Protein 1OOH (pdb70)

InterPro domains:
  IPR006170 Pheromone/general odorant binding protein [PF01395] (29-145)
  IPR006170 Pheromone/general odorant binding protein [SM00708] (42-146)
  IPR036728 Pheromone/general odorant binding protein superfamily [G3DSA:1.10.238.20] (28-153)
  IPR036728 Pheromone/general odorant binding protein superfamily [SSF47565] (29-152)

Sequence (252 aa):
SHMTMEQFLTSLDMIRSGCAPKFKLKTEDLDRLRVGDFNFPPSQDLMCYTKCVSLMAGTVNKKGEFNAPKALAQLPHLVPPEMMEMSRKSVEACRDTHKQFKESCERVYQTAKCFSENADGQFMWPSHMTMEQFLTSLDMIRSGCAPKFKLKTEDLDRLRVGDFNFPPSQDLMCYTKCVSLMAGTVNKKGEFNAPKALAQLPHLVPPEMMEMSRKSVEACRDTHKQFKESCERVYQTAKCFSENADGQFMWP

Solvent-accessible surface area: 12587 Å² total; per-residue (Å²): 120,122,30,75,19,98,103,9,13,72,20,5,61,126,36,47,75,35,0,25,107,145,52,182,40,106,83,52,4,14,7,31,0,24,42,15,17,2,116,23,123,43,48,124,49,1,28,26,0,0,36,13,7,7,57,100,23,18,16,14,68,156,139,0,74,15,71,5,90,97,2,65,65,50,10,28,106,42,17,0,75,88,17,30,79,21,16,100,104,5,6,80,62,0,83,74,20,21,145,135,55,191,82,18,8,43,46,2,2,40,3,2,51,27,32,17,116,56,20,109,42,56,30,22,18,12,116,130,31,75,23,92,102,9,7,71,14,3,61,127,36,48,76,36,0,24,107,143,50,186,44,129,88,46,7,14,7,32,0,16,39,15,18,3,116,22,124,42,57,128,47,1,28,24,0,0,36,18,6,7,58,100,23,15,15,14,67,160,145,1,66,15,67,5,91,94,3,70,67,52,10,39,119,42,18,0,73,87,21,25,111,22,17,109,96,6,6,100,60,0,76,74,23,22,146,143,52,191,84,20,7,42,42,2,2,41,4,2,49,19,31,17,110,60,20,93,42,62,31,31,17,12

CATH classification: 1.10.238.20

Secondary structure (DSSP, 8-state):
----HHHHHHHHHHHHHTTGGGS---HHHHHHHHTT---SPPPHHHHHHHHHHHHHHTSB-TT--B-HHHHHHHGGGTS-HHHHHHHHHHHHHHTTGGGG--SHHHHHHHHHHHHHHH-SS-----/----HHHHHHHHHHHHHHHGGGS---HHHHHHHHTT---SPPPHHHHHHHHHHHHHHTSB-TT--B-HHHHHHHGGGTS-HHHHHHHHHHHHHHTTGGGG--SHHHHHHHHHHHHHHH-SS-----

Organism: Drosophila melanogaster (NCBI:txid7227)

B-factor: mean 14.32, std 6.77, range [5.46, 47.11]

Structure (mmCIF, N/CA/C/O backbone):
data_1OOH
#
_entry.id   1OOH
#
_cell.length_a   46.938
_cell.length_b   46.938
_cell.length_c   111.328
_cell.angle_alpha   90.00
_cell.angle_beta   90.00
_cell.angle_gamma   90.00
#
_symmetry.space_group_name_H-M   'P 43'
#
loop_
_entity.id
_entity.type
_entity.pdbx_description
1 polymer 'odorant binding protein LUSH'
2 non-polymer 'ACETATE ION'
3 non-polymer 1-BUTANOL
4 water water
#
loop_
_atom_site.group_PDB
_atom_site.id
_atom_site.type_symbol
_atom_site.label_atom_id
_atom_site.label_alt_id
_atom_site.label_comp_id
_atom_site.label_asym_id
_atom_site.label_entity_id
_atom_site.label_seq_id
_atom_site.pdbx_PDB_ins_code
_atom_site.Cartn_x
_atom_site.Cartn_y
_atom_site.Cartn_z
_atom_site.occupancy
_atom_site.B_iso_or_equiv
_atom_site.auth_seq_id
_atom_site.auth_comp_id
_atom_site.auth_asym_id
_atom_site.auth_atom_id
_atom_site.pdbx_PDB_model_num
ATOM 1 N N . SER A 1 1 ? 60.124 -5.945 18.139 1.00 25.85 -1 SER A N 1
ATOM 2 C CA . SER A 1 1 ? 58.742 -5.994 18.707 1.00 25.25 -1 SER A CA 1
ATOM 3 C C . SER A 1 1 ? 58.584 -5.204 20.011 1.00 24.48 -1 SER A C 1
ATOM 4 O O . SER A 1 1 ? 57.672 -5.468 20.795 1.00 24.63 -1 SER A O 1
ATOM 7 N N . HIS A 1 2 ? 59.505 -4.280 20.270 1.00 23.44 0 HIS A N 1
ATOM 8 C CA . HIS A 1 2 ? 59.356 -3.337 21.377 1.00 22.46 0 HIS A CA 1
ATOM 9 C C . HIS A 1 2 ? 59.857 -1.970 20.974 1.00 20.84 0 HIS A C 1
ATOM 10 O O . HIS A 1 2 ? 60.638 -1.833 20.036 1.00 21.46 0 HIS A O 1
ATOM 17 N N . MET A 1 3 ? 59.405 -0.958 21.690 1.00 18.37 1 MET A N 1
ATOM 18 C CA . MET A 1 3 ? 59.825 0.400 21.406 1.00 16.92 1 MET A CA 1
ATOM 19 C C . MET A 1 3 ? 60.545 0.988 22.596 1.00 15.42 1 MET A C 1
ATOM 20 O O . MET A 1 3 ? 60.267 0.649 23.751 1.00 14.75 1 MET A O 1
ATOM 25 N N . THR A 1 4 ? 61.486 1.877 22.309 1.00 13.85 2 THR A N 1
ATOM 26 C CA . THR A 1 4 ? 62.216 2.559 23.347 1.00 13.34 2 THR A CA 1
ATOM 27 C C . THR A 1 4 ? 61.388 3.759 23.780 1.00 12.17 2 THR A C 1
ATOM 28 O O . THR A 1 4 ? 60.420 4.131 23.095 1.00 10.61 2 THR A O 1
ATOM 32 N N . MET A 1 5 ? 61.759 4.379 24.889 1.00 12.25 3 MET A N 1
ATOM 33 C CA . MET A 1 5 ? 61.056 5.566 25.341 1.00 12.60 3 MET A CA 1
ATOM 34 C C . MET A 1 5 ? 61.200 6.654 24.282 1.00 11.85 3 MET A C 1
ATOM 35 O O . MET A 1 5 ? 60.248 7.371 24.017 1.00 10.65 3 MET A O 1
ATOM 40 N N . GLU A 1 6 ? 62.370 6.765 23.656 1.00 11.64 4 GLU A N 1
ATOM 41 C CA . GLU A 1 6 ? 62.588 7.775 22.610 1.00 11.73 4 GLU A CA 1
ATOM 42 C C . GLU A 1 6 ? 61.609 7.560 21.461 1.00 10.24 4 GLU A C 1
ATOM 43 O O . GLU A 1 6 ? 61.003 8.503 20.959 1.00 10.15 4 GLU A O 1
ATOM 54 N N . GLN A 1 7 ? 61.476 6.322 21.011 1.00 8.94 5 GLN A N 1
ATOM 55 C CA . GLN A 1 7 ? 60.558 6.027 19.935 1.00 8.24 5 GLN A CA 1
ATOM 56 C C . GLN A 1 7 ? 59.117 6.291 20.351 1.00 7.84 5 GLN A C 1
ATOM 57 O O . GLN A 1 7 ? 58.330 6.780 19.550 1.00 7.66 5 GLN A O 1
ATOM 63 N N . PHE A 1 8 ? 58.766 5.957 21.586 1.00 7.53 6 PHE A N 1
ATOM 64 C CA . PHE A 1 8 ? 57.419 6.208 22.077 1.00 7.21 6 PHE A CA 1
ATOM 65 C C . PHE A 1 8 ? 57.086 7.696 22.029 1.00 6.88 6 PHE A C 1
ATOM 66 O O . PHE A 1 8 ? 56.028 8.080 21.518 1.00 6.67 6 PHE A O 1
ATOM 74 N N . LEU A 1 9 ? 57.970 8.533 22.567 1.00 7.21 7 LEU A N 1
ATOM 75 C CA . LEU A 1 9 ? 57.691 9.961 22.619 1.00 7.32 7 LEU A CA 1
ATOM 76 C C . LEU A 1 9 ? 57.452 10.537 21.233 1.00 7.04 7 LEU A C 1
ATOM 77 O O . LEU A 1 9 ? 56.528 11.318 21.034 1.00 7.46 7 LEU A O 1
ATOM 82 N N . THR A 1 10 ? 58.281 10.138 20.272 1.00 7.21 8 THR A N 1
ATOM 83 C CA . THR A 1 10 ? 58.113 10.584 18.899 1.00 7.86 8 THR A CA 1
ATOM 84 C C . THR A 1 10 ? 56.844 10.015 18.255 1.00 7.47 8 THR A C 1
ATOM 85 O O . THR A 1 10 ? 56.161 10.708 17.471 1.00 7.70 8 THR A O 1
ATOM 89 N N . SER A 1 11 ? 56.508 8.776 18.580 1.00 7.39 9 SER A N 1
ATOM 90 C CA . SER A 1 11 ? 55.300 8.148 18.041 1.00 7.46 9 SER A CA 1
ATOM 91 C C . SER A 1 11 ? 54.052 8.960 18.356 1.00 6.94 9 SER A C 1
ATOM 92 O O . SER A 1 11 ? 53.124 8.978 17.560 1.00 7.37 9 SER A O 1
ATOM 95 N N . LEU A 1 12 ? 54.032 9.652 19.490 1.00 6.49 10 LEU A N 1
ATOM 96 C CA . LEU A 1 12 ? 52.876 10.448 19.854 1.00 6.45 10 LEU A CA 1
ATOM 97 C C . LEU A 1 12 ? 52.554 11.479 18.780 1.00 6.33 10 LEU A C 1
ATOM 98 O O . LEU A 1 12 ? 51.398 11.681 18.436 1.00 6.52 10 LEU A O 1
ATOM 103 N N . ASP A 1 13 ? 53.583 12.139 18.268 1.00 5.99 11 ASP A N 1
ATOM 104 C CA . ASP A 1 13 ? 53.396 13.125 17.210 1.00 6.69 11 ASP A CA 1
ATOM 105 C C . ASP A 1 13 ? 52.971 12.484 15.897 1.00 6.55 11 ASP A C 1
ATOM 106 O O . ASP A 1 13 ? 52.119 13.018 15.177 1.00 7.13 11 ASP A O 1
ATOM 111 N N . MET A 1 14 ? 53.536 11.334 15.567 1.00 6.52 12 MET A N 1
ATOM 112 C CA . MET A 1 14 ? 53.168 10.687 14.307 1.00 7.02 12 MET A CA 1
ATOM 113 C C . MET A 1 14 ? 51.706 10.218 14.353 1.00 6.96 12 MET A C 1
ATOM 114 O O . MET A 1 14 ? 50.973 10.326 13.375 1.00 7.77 12 MET A O 1
ATOM 119 N N . ILE A 1 15 ? 51.289 9.667 15.480 1.00 6.57 13 ILE A N 1
ATOM 120 C CA . ILE A 1 15 ? 49.899 9.263 15.655 1.00 6.73 13 ILE A CA 1
ATOM 121 C C . ILE A 1 15 ? 48.974 10.468 15.539 1.00 6.62 13 ILE A C 1
ATOM 122 O O . ILE A 1 15 ? 47.988 10.441 14.792 1.00 7.19 13 ILE A O 1
ATOM 127 N N . ARG A 1 16 ? 49.284 11.545 16.243 1.00 6.39 14 ARG A N 1
ATOM 128 C CA . ARG A 1 16 ? 48.460 12.740 16.156 1.00 6.83 14 ARG A CA 1
ATOM 129 C C . ARG A 1 16 ? 48.293 13.196 14.707 1.00 7.55 14 ARG A C 1
ATOM 130 O O . ARG A 1 16 ? 47.201 13.566 14.286 1.00 7.41 14 ARG A O 1
ATOM 138 N N . SER A 1 17 ? 49.370 13.156 13.934 1.00 7.28 15 SER A N 1
ATOM 139 C CA . SER A 1 17 ? 49.343 13.638 12.559 1.00 7.88 15 SER A CA 1
ATOM 140 C C . SER A 1 17 ? 48.357 12.890 11.672 1.00 7.89 15 SER A C 1
ATOM 141 O O . SER A 1 17 ? 47.933 13.431 10.654 1.00 9.07 15 SER A O 1
ATOM 146 N N . GLY A 1 18 ? 48.011 11.661 12.030 1.00 8.01 16 GLY A N 1
ATOM 147 C CA . GLY A 1 18 ? 47.069 10.882 11.242 1.00 8.17 16 GLY A CA 1
ATOM 148 C C . GLY A 1 18 ? 45.619 11.093 11.638 1.00 7.87 16 GLY A C 1
ATOM 149 O O . GLY A 1 18 ? 44.718 10.576 10.977 1.00 9.47 16 GLY A O 1
ATOM 150 N N . CYS A 1 19 ? 45.386 11.849 12.711 1.00 7.79 17 CYS A N 1
ATOM 151 C CA . CYS A 1 19 ? 44.040 12.047 13.240 1.00 7.86 17 CYS A CA 1
ATOM 152 C C . CYS A 1 19 ? 43.624 13.503 13.330 1.00 7.85 17 CYS A C 1
ATOM 153 O O . CYS A 1 19 ? 42.492 13.832 12.990 1.00 8.44 17 CYS A O 1
ATOM 156 N N . ALA A 1 20 ? 44.503 14.380 13.805 1.00 7.43 18 ALA A N 1
ATOM 157 C CA . ALA A 1 20 ? 44.149 15.777 13.989 1.00 7.70 18 ALA A CA 1
ATOM 158 C C . ALA A 1 20 ? 43.547 16.422 12.742 1.00 8.07 18 ALA A C 1
ATOM 159 O O . ALA A 1 20 ? 42.575 17.155 12.878 1.00 8.30 18 ALA A O 1
ATOM 161 N N . PRO A 1 21 ? 44.066 16.180 11.537 1.00 8.46 19 PRO A N 1
ATOM 162 C CA . PRO A 1 21 ? 43.480 16.839 10.359 1.00 8.86 19 PRO A CA 1
ATOM 163 C C . PRO A 1 21 ? 42.029 16.467 10.039 1.00 8.81 19 PRO A C 1
ATOM 164 O O . PRO A 1 21 ? 41.416 17.138 9.213 1.00 8.85 19 PRO A O 1
ATOM 168 N N . LYS A 1 22 ? 41.501 15.413 10.635 1.00 7.91 20 LYS A N 1
ATOM 169 C CA . LYS A 1 22 ? 40.120 15.041 10.379 1.00 8.04 20 LYS A CA 1
ATOM 170 C C . LYS A 1 22 ? 39.143 15.865 11.205 1.00 7.69 20 LYS A C 1
ATOM 171 O O . LYS A 1 22 ? 37.940 15.763 10.978 1.00 8.19 20 LYS A O 1
ATOM 182 N N . PHE A 1 23 ? 39.648 16.667 12.146 1.00 7.36 21 PHE A N 1
ATOM 183 C CA . PHE A 1 23 ? 38.808 17.381 13.111 1.00 7.66 21 PHE A CA 1
ATOM 184 C C . PHE A 1 23 ? 39.161 18.840 13.232 1.00 8.32 21 PHE A C 1
ATOM 185 O O . PHE A 1 23 ? 40.170 19.293 12.697 1.00 9.12 21 PHE A O 1
ATOM 193 N N . LYS A 1 24 ? 38.308 19.574 13.934 1.00 8.79 22 LYS A N 1
ATOM 194 C CA . LYS A 1 24 ? 38.575 20.957 14.295 1.00 9.70 22 LYS A CA 1
ATOM 195 C C . LYS A 1 24 ? 38.935 20.914 15.776 1.00 9.31 22 LYS A C 1
ATOM 196 O O . LYS A 1 24 ? 38.080 20.626 16.629 1.00 9.94 22 LYS A O 1
ATOM 202 N N . LEU A 1 25 ? 40.209 21.167 16.068 1.00 8.44 23 LEU A N 1
ATOM 203 C CA . LEU A 1 25 ? 40.755 21.000 17.417 1.00 8.48 23 LEU A CA 1
ATOM 204 C C . LEU A 1 25 ? 41.541 22.202 17.877 1.00 8.98 23 LEU A C 1
ATOM 205 O O . LEU A 1 25 ? 42.151 22.895 17.073 1.00 10.69 23 LEU A O 1
ATOM 210 N N . LYS A 1 26 ? 41.524 22.431 19.180 1.00 8.78 24 LYS A N 1
ATOM 211 C CA . LYS A 1 26 ? 42.277 23.520 19.789 1.00 9.60 24 LYS A CA 1
ATOM 212 C C . LYS A 1 26 ? 43.624 23.019 20.294 1.00 9.19 24 LYS A C 1
ATOM 213 O O . LYS A 1 26 ? 43.695 21.992 20.974 1.00 8.38 24 LYS A O 1
ATOM 219 N N . THR A 1 27 ? 44.695 23.737 19.978 1.00 9.76 25 THR A N 1
ATOM 220 C CA . THR A 1 27 ? 46.024 23.318 20.399 1.00 10.69 25 THR A CA 1
ATOM 221 C C . THR A 1 27 ? 46.120 23.167 21.909 1.00 9.88 25 THR A C 1
ATOM 222 O O . THR A 1 27 ? 46.733 22.225 22.384 1.00 9.15 25 THR A O 1
ATOM 226 N N . GLU A 1 28 ? 45.515 24.071 22.662 1.00 9.36 26 GLU A N 1
ATOM 227 C CA . GLU A 1 28 ? 45.566 23.980 24.119 1.00 9.94 26 GLU A CA 1
ATOM 228 C C . GLU A 1 28 ? 44.909 22.700 24.611 1.00 9.56 26 GLU A C 1
ATOM 229 O O . GLU A 1 28 ? 45.332 22.138 25.607 1.00 11.28 26 GLU A O 1
ATOM 235 N N . ASP A 1 29 ? 43.871 22.233 23.927 1.00 8.12 27 ASP A N 1
ATOM 236 C CA . ASP A 1 29 ? 43.224 20.981 24.320 1.00 7.64 27 ASP A CA 1
ATOM 237 C C . ASP A 1 29 ? 44.153 19.797 24.062 1.00 6.70 27 ASP A C 1
ATOM 238 O O . ASP A 1 29 ? 44.295 18.918 24.907 1.00 6.70 27 ASP A O 1
ATOM 243 N N . LEU A 1 30 ? 44.783 19.767 22.895 1.00 6.52 28 LEU A N 1
ATOM 244 C CA . LEU A 1 30 ? 45.722 18.704 22.580 1.00 6.73 28 LEU A CA 1
ATOM 245 C C . LEU A 1 30 ? 46.918 18.703 23.533 1.00 6.43 28 LEU A C 1
ATOM 246 O O . LEU A 1 30 ? 47.368 17.626 23.948 1.00 6.61 28 LEU A O 1
ATOM 251 N N . ASP A 1 31 ? 47.429 19.882 23.867 1.00 6.52 29 ASP A N 1
ATOM 252 C CA . ASP A 1 31 ? 48.525 19.984 24.830 1.00 6.25 29 ASP A CA 1
ATOM 253 C C . ASP A 1 31 ? 48.122 19.344 26.167 1.00 6.39 29 ASP A C 1
ATOM 254 O O . ASP A 1 31 ? 48.912 18.641 26.791 1.00 6.76 29 ASP A O 1
ATOM 259 N N . ARG A 1 32 ? 46.913 19.637 26.633 1.00 6.26 30 ARG A N 1
ATOM 260 C CA . ARG A 1 32 ? 46.447 19.079 27.890 1.00 6.30 30 ARG A CA 1
ATOM 261 C C . ARG A 1 32 ? 46.309 17.570 27.833 1.00 6.11 30 ARG A C 1
ATOM 262 O O . ARG A 1 32 ? 46.767 16.885 28.739 1.00 6.10 30 ARG A O 1
ATOM 277 N N . LEU A 1 33 ? 45.716 17.025 26.778 1.00 6.15 31 LEU A N 1
ATOM 278 C CA . LEU A 1 33 ? 45.635 15.573 26.675 1.00 6.47 31 LEU A CA 1
ATOM 279 C C . LEU A 1 33 ? 47.034 14.951 26.593 1.00 6.22 31 LEU A C 1
ATOM 280 O O . LEU A 1 33 ? 47.269 13.852 27.114 1.00 6.86 31 LEU A O 1
ATOM 285 N N . ARG A 1 34 ? 47.970 15.639 25.946 1.00 6.02 32 ARG A N 1
ATOM 286 C CA . ARG A 1 34 ? 49.315 15.113 25.786 1.00 6.31 32 ARG A CA 1
ATOM 287 C C . ARG A 1 34 ? 49.998 14.851 27.125 1.00 6.85 32 ARG A C 1
ATOM 288 O O . ARG A 1 34 ? 50.808 13.940 27.218 1.00 8.80 32 ARG A O 1
ATOM 296 N N . VAL A 1 35 ? 49.656 15.621 28.155 1.00 6.81 33 VAL A N 1
ATOM 297 C CA . VAL A 1 35 ? 50.215 15.404 29.488 1.00 7.69 33 VAL A CA 1
ATOM 298 C C . VAL A 1 35 ? 49.213 14.676 30.403 1.00 7.56 33 VAL A C 1
ATOM 299 O O . VAL A 1 35 ? 49.374 14.635 31.624 1.00 8.40 33 VAL A O 1
ATOM 303 N N . GLY A 1 36 ? 48.169 14.109 29.821 1.00 7.87 34 GLY A N 1
ATOM 304 C CA . GLY A 1 36 ? 47.242 13.312 30.603 1.00 8.20 34 GLY A CA 1
ATOM 305 C C . GLY A 1 36 ? 46.259 14.105 31.428 1.00 8.65 34 GLY A C 1
ATOM 306 O O . GLY A 1 36 ? 45.688 13.574 32.370 1.00 10.25 34 GLY A O 1
ATOM 307 N N . ASP A 1 37 ? 46.056 15.373 31.075 1.00 8.01 35 ASP A N 1
ATOM 308 C CA . ASP A 1 37 ? 45.097 16.232 31.762 1.00 7.91 35 ASP A CA 1
ATOM 309 C C . ASP A 1 37 ? 43.807 16.244 30.963 1.00 7.80 35 ASP A C 1
ATOM 310 O O . ASP A 1 37 ? 43.676 16.995 30.001 1.00 7.91 35 ASP A O 1
ATOM 315 N N . PHE A 1 38 ? 42.873 15.375 31.354 1.00 8.04 36 PHE A N 1
ATOM 316 C CA . PHE A 1 38 ? 41.561 15.275 30.725 1.00 8.39 36 PHE A CA 1
ATOM 317 C C . PHE A 1 38 ? 40.513 16.020 31.567 1.00 8.96 36 PHE A C 1
ATOM 318 O O . PHE A 1 38 ? 39.315 15.843 31.373 1.00 9.41 36 PHE A O 1
ATOM 326 N N . ASN A 1 39 ? 40.963 16.895 32.468 1.00 9.28 37 ASN A N 1
ATOM 327 C CA . ASN A 1 39 ? 40.073 17.633 33.378 1.00 10.17 37 ASN A CA 1
ATOM 328 C C . ASN A 1 39 ? 39.511 18.919 32.801 1.00 10.40 37 ASN A C 1
ATOM 329 O O . ASN A 1 39 ? 39.714 20.013 33.352 1.00 11.66 37 ASN A O 1
ATOM 334 N N . PHE A 1 40 ? 38.812 18.800 31.682 1.00 9.77 38 PHE A N 1
ATOM 335 C CA . PHE A 1 40 ? 38.155 19.932 31.051 1.00 9.86 38 PHE A CA 1
ATOM 336 C C . PHE A 1 40 ? 37.115 19.357 30.093 1.00 10.13 38 PHE A C 1
ATOM 337 O O . PHE A 1 40 ? 37.254 18.218 29.638 1.00 9.11 38 PHE A O 1
ATOM 345 N N . PRO A 1 41 ? 36.044 20.093 29.821 1.00 11.03 39 PRO A N 1
ATOM 346 C CA . PRO A 1 41 ? 34.982 19.577 28.952 1.00 11.12 39 PRO A CA 1
ATOM 347 C C . PRO A 1 41 ? 35.429 19.418 27.510 1.00 10.54 39 PRO A C 1
ATOM 348 O O . PRO A 1 41 ? 35.919 20.364 26.908 1.00 11.09 39 PRO A O 1
ATOM 352 N N . PRO A 1 42 ? 35.286 18.223 26.955 1.00 9.58 40 PRO A N 1
ATOM 353 C CA . PRO A 1 42 ? 35.693 18.011 25.570 1.00 9.33 40 PRO A CA 1
ATOM 354 C C . PRO A 1 42 ? 34.619 18.368 24.567 1.00 9.04 40 PRO A C 1
ATOM 355 O O . PRO A 1 42 ? 33.424 18.224 24.833 1.00 10.76 40 PRO A O 1
ATOM 359 N N . SER A 1 43 ? 35.035 18.843 23.416 1.00 8.74 41 SER A N 1
ATOM 360 C CA . SER A 1 43 ? 34.126 18.972 22.297 1.00 8.21 41 SER A CA 1
ATOM 361 C C . SER A 1 43 ? 33.891 17.606 21.661 1.00 7.79 41 SER A C 1
ATOM 362 O O . SER A 1 43 ? 34.647 16.652 21.892 1.00 7.89 41 SER A O 1
ATOM 365 N N . GLN A 1 44 ? 32.862 17.510 20.825 1.00 7.74 42 GLN A N 1
ATOM 366 C CA . GLN A 1 44 ? 32.644 16.280 20.100 1.00 7.88 42 GLN A CA 1
ATOM 367 C C . GLN A 1 44 ? 33.853 15.971 19.218 1.00 7.25 42 GLN A C 1
ATOM 368 O O . GLN A 1 44 ? 34.245 14.836 19.093 1.00 6.91 42 GLN A O 1
ATOM 374 N N . ASP A 1 45 ? 34.417 16.985 18.585 1.00 7.03 43 ASP A N 1
ATOM 375 C CA . ASP A 1 45 ? 35.603 16.770 17.776 1.00 7.01 43 ASP A CA 1
ATOM 376 C C . ASP A 1 45 ? 36.739 16.158 18.588 1.00 6.58 43 ASP A C 1
ATOM 377 O O . ASP A 1 45 ? 37.425 15.243 18.124 1.00 6.64 43 ASP A O 1
ATOM 382 N N . LEU A 1 46 ? 36.965 16.677 19.787 1.00 6.38 44 LEU A N 1
ATOM 383 C CA . LEU A 1 46 ? 38.045 16.145 20.622 1.00 6.20 44 LEU A CA 1
ATOM 384 C C . LEU A 1 46 ? 37.768 14.701 21.013 1.00 6.61 44 LEU A C 1
ATOM 385 O O . LEU A 1 46 ? 38.663 13.858 21.030 1.00 6.70 44 LEU A O 1
ATOM 390 N N . MET A 1 47 ? 36.515 14.390 21.328 1.00 6.36 45 MET A N 1
ATOM 391 C CA . MET A 1 47 ? 36.189 13.007 21.647 1.00 6.51 45 MET A CA 1
ATOM 392 C C . MET A 1 47 ? 36.427 12.104 20.450 1.00 6.34 45 MET A C 1
ATOM 393 O O . MET A 1 47 ? 36.994 11.015 20.581 1.00 6.25 45 MET A O 1
ATOM 398 N N . CYS A 1 48 ? 35.975 12.528 19.276 1.00 5.93 46 CYS A N 1
ATOM 399 C CA . CYS A 1 48 ? 36.169 11.713 18.083 1.00 6.51 46 CYS A CA 1
ATOM 400 C C . CYS A 1 48 ? 37.647 11.592 17.689 1.00 6.18 46 CYS A C 1
ATOM 401 O O . CYS A 1 48 ? 38.042 10.578 17.139 1.00 6.41 46 CYS A O 1
ATOM 404 N N . TYR A 1 49 ? 38.451 12.602 18.002 1.00 6.18 47 TYR A N 1
ATOM 405 C CA . TYR A 1 49 ? 39.896 12.522 17.829 1.00 5.94 47 TYR A CA 1
ATOM 406 C C . TYR A 1 49 ? 40.447 11.365 18.675 1.00 5.97 47 TYR A C 1
ATOM 407 O O . TYR A 1 49 ? 41.262 10.580 18.200 1.00 6.29 47 TYR A O 1
ATOM 416 N N . THR A 1 50 ? 39.966 11.213 19.910 1.00 5.95 48 THR A N 1
ATOM 417 C CA . THR A 1 50 ? 40.469 10.104 20.724 1.00 6.49 48 THR A CA 1
ATOM 418 C C . THR A 1 50 ? 40.076 8.751 20.126 1.00 6.37 48 THR A C 1
ATOM 419 O O . THR A 1 50 ? 40.828 7.792 20.208 1.00 6.88 48 THR A O 1
ATOM 423 N N . LYS A 1 51 ? 38.904 8.676 19.499 1.00 6.93 49 LYS A N 1
ATOM 424 C CA . LYS A 1 51 ? 38.487 7.467 18.807 1.00 7.25 49 LYS A CA 1
ATOM 425 C C . LYS A 1 51 ? 39.412 7.193 17.617 1.00 7.21 49 LYS A C 1
ATOM 426 O O . LYS A 1 51 ? 39.818 6.064 17.404 1.00 7.83 49 LYS A O 1
ATOM 432 N N . CYS A 1 52 ? 39.723 8.210 16.832 1.00 6.68 50 CYS A N 1
ATOM 433 C CA . CYS A 1 52 ? 40.630 8.045 15.697 1.00 7.10 50 CYS A CA 1
ATOM 434 C C . CYS A 1 52 ? 41.974 7.470 16.161 1.00 6.86 50 CYS A C 1
ATOM 435 O O . CYS A 1 52 ? 42.522 6.544 15.557 1.00 6.92 50 CYS A O 1
ATOM 438 N N . VAL A 1 53 ? 42.510 8.018 17.244 1.00 6.55 51 VAL A N 1
ATOM 439 C CA . 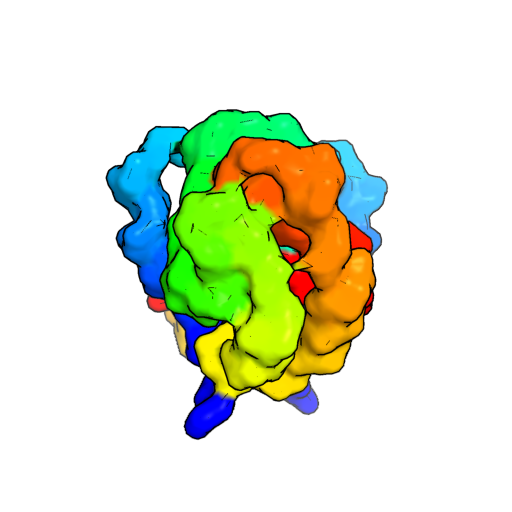VAL A 1 53 ? 43.776 7.555 17.796 1.00 7.05 51 VAL A CA 1
ATOM 440 C C . VAL A 1 53 ? 43.690 6.102 18.238 1.00 7.34 51 VAL A C 1
ATOM 441 O O . VAL A 1 53 ? 44.604 5.311 17.989 1.00 7.81 51 VAL A O 1
ATOM 445 N N . SER A 1 54 ? 42.599 5.745 18.895 1.00 7.71 52 SER A N 1
ATOM 446 C CA . SER A 1 54 ? 42.423 4.390 19.401 1.00 8.69 52 SER A CA 1
ATOM 447 C C . SER A 1 54 ? 42.164 3.379 18.283 1.00 8.94 52 SER A C 1
ATOM 448 O O . SER A 1 54 ? 42.579 2.223 18.389 1.00 9.78 52 SER A O 1
ATOM 451 N N . LEU A 1 55 ? 41.508 3.806 17.214 1.00 9.06 53 LEU A N 1
ATOM 452 C CA . LEU A 1 55 ? 41.322 2.945 16.059 1.00 9.82 53 LEU A CA 1
ATOM 453 C C . LEU A 1 55 ? 42.679 2.630 15.447 1.00 9.99 53 LEU A C 1
ATOM 454 O O . LEU A 1 55 ? 42.948 1.486 15.046 1.00 11.55 53 LEU A O 1
ATOM 459 N N . MET A 1 56 ? 43.541 3.630 15.364 1.00 9.82 54 MET A N 1
ATOM 460 C CA . MET A 1 56 ? 44.878 3.415 14.827 1.00 10.63 54 MET A CA 1
ATOM 461 C C . MET A 1 56 ? 45.633 2.399 15.706 1.00 11.25 54 MET A C 1
ATOM 462 O O . MET A 1 56 ? 46.347 1.539 15.191 1.00 12.38 54 MET A O 1
ATOM 467 N N . ALA A 1 57 ? 45.465 2.490 17.021 1.00 11.18 55 ALA A N 1
ATOM 468 C CA . ALA A 1 57 ? 46.111 1.577 17.968 1.00 12.28 55 ALA A CA 1
ATOM 469 C C . ALA A 1 57 ? 45.528 0.173 17.942 1.00 13.64 55 ALA A C 1
ATOM 470 O O . ALA A 1 57 ? 46.161 -0.770 18.420 1.00 14.78 55 ALA A O 1
ATOM 472 N N . GLY A 1 58 ? 44.315 0.040 17.425 1.00 13.93 56 GLY A N 1
ATOM 473 C CA . GLY A 1 58 ? 43.616 -1.229 17.367 1.00 14.57 56 GLY A CA 1
ATOM 474 C C . GLY A 1 58 ? 43.036 -1.664 18.699 1.00 14.76 56 GLY A C 1
ATOM 475 O O . GLY A 1 58 ? 42.767 -2.852 18.910 1.00 16.49 56 GLY A O 1
ATOM 476 N N . THR A 1 59 ? 42.798 -0.720 19.600 1.00 14.20 57 THR A N 1
ATOM 477 C CA . THR A 1 59 ? 42.268 -1.056 20.916 1.00 14.48 57 THR A CA 1
ATOM 478 C C . THR A 1 59 ? 40.747 -0.922 21.012 1.00 13.51 57 THR A C 1
ATOM 479 O O . THR A 1 59 ? 40.161 -1.348 21.998 1.00 13.88 57 THR A O 1
ATOM 483 N N . VAL A 1 60 ? 40.124 -0.310 20.003 1.00 12.18 58 VAL A N 1
ATOM 484 C CA . VAL A 1 60 ? 38.673 -0.183 19.951 1.00 11.81 58 VAL A CA 1
ATOM 485 C C . VAL A 1 60 ? 38.209 -0.507 18.544 1.00 11.99 58 VAL A C 1
ATOM 486 O O . VAL A 1 60 ? 39.008 -0.478 17.606 1.00 12.53 58 VAL A O 1
ATOM 490 N N . ASN A 1 61 ? 36.922 -0.821 18.406 1.00 12.62 59 ASN A N 1
ATOM 491 C CA . ASN A 1 61 ? 36.331 -1.002 17.080 1.00 12.99 59 ASN A CA 1
ATOM 492 C C . ASN A 1 61 ? 35.626 0.291 16.661 1.00 13.45 59 ASN A C 1
ATOM 493 O O . ASN A 1 61 ? 35.664 1.274 17.395 1.00 13.07 59 ASN A O 1
ATOM 498 N N . LYS A 1 62 ? 34.990 0.309 15.487 1.00 13.88 60 LYS A N 1
ATOM 499 C CA . LYS A 1 62 ? 34.375 1.550 15.013 1.00 14.37 60 LYS A CA 1
ATOM 500 C C . LYS A 1 62 ? 33.138 1.953 15.808 1.00 14.21 60 LYS A C 1
ATOM 501 O O . LYS A 1 62 ? 32.686 3.104 15.731 1.00 14.55 60 LYS A O 1
ATOM 507 N N . LYS A 1 63 ? 32.618 1.021 16.595 1.00 13.83 61 LYS A N 1
ATOM 508 C CA . LYS A 1 63 ? 31.550 1.333 17.531 1.00 14.17 61 LYS A CA 1
ATOM 509 C C . LYS A 1 63 ? 32.100 1.875 18.866 1.00 13.46 61 LYS A C 1
ATOM 510 O O . LYS A 1 63 ? 31.339 2.179 19.780 1.00 12.69 61 LYS A O 1
ATOM 516 N N . GLY A 1 64 ? 33.420 2.003 18.966 1.00 12.95 62 GLY A N 1
ATOM 517 C CA . GLY A 1 64 ? 34.057 2.538 20.163 1.00 13.21 62 GLY A CA 1
ATOM 518 C C . GLY A 1 64 ? 34.116 1.570 21.323 1.00 13.87 62 GLY A C 1
ATOM 519 O O . GLY A 1 64 ? 34.393 1.971 22.458 1.00 13.91 62 GLY A O 1
ATOM 520 N N . GLU A 1 65 ? 33.867 0.293 21.053 1.00 14.33 63 GLU A N 1
ATOM 521 C CA . GLU A 1 65 ? 33.926 -0.727 22.095 1.00 15.14 63 GLU A CA 1
ATOM 522 C C . GLU A 1 65 ? 35.384 -1.078 22.358 1.00 15.00 63 GLU A C 1
ATOM 523 O O . GLU A 1 65 ? 36.120 -1.418 21.440 1.00 14.15 63 GLU A O 1
ATOM 529 N N . PHE A 1 66 ? 35.796 -0.974 23.616 1.00 15.63 64 PHE A N 1
ATOM 530 C CA . PHE A 1 66 ? 37.174 -1.238 24.003 1.00 16.18 64 PHE A CA 1
ATOM 531 C C . PHE A 1 66 ? 37.372 -2.736 24.101 1.00 16.90 64 PHE A C 1
ATOM 532 O O . PHE A 1 66 ? 36.554 -3.420 24.707 1.00 17.81 64 PHE A O 1
ATOM 540 N N . ASN A 1 67 ? 38.438 -3.235 23.481 1.00 17.51 65 ASN A N 1
ATOM 541 C CA . ASN A 1 67 ? 38.769 -4.658 23.479 1.00 18.21 65 ASN A CA 1
ATOM 542 C C . ASN A 1 67 ? 39.994 -4.899 24.365 1.00 17.78 65 ASN A C 1
ATOM 543 O O . ASN A 1 67 ? 41.124 -4.766 23.909 1.00 16.95 65 ASN A O 1
ATOM 548 N N . ALA A 1 68 ? 39.758 -5.264 25.620 1.00 17.97 66 ALA A N 1
ATOM 549 C CA . ALA A 1 68 ? 40.843 -5.447 26.587 1.00 18.42 66 ALA A CA 1
ATOM 550 C C . ALA A 1 68 ? 41.850 -6.533 26.203 1.00 18.39 66 ALA A C 1
ATOM 551 O O . ALA A 1 68 ? 43.051 -6.289 26.250 1.00 17.74 66 ALA A O 1
ATOM 553 N N . PRO A 1 69 ? 41.404 -7.737 25.851 1.00 18.74 67 PRO A N 1
ATOM 554 C CA . PRO A 1 69 ? 42.372 -8.743 25.414 1.00 18.62 67 PRO A CA 1
ATOM 555 C C . PRO A 1 69 ? 43.207 -8.241 24.244 1.00 18.22 67 PRO A C 1
ATOM 55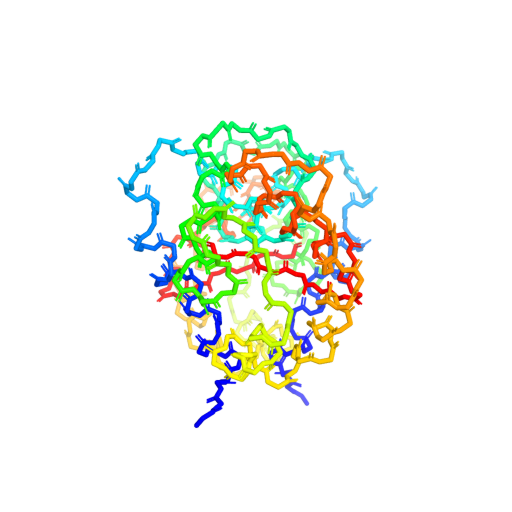6 O O . PRO A 1 69 ? 44.416 -8.443 24.269 1.00 17.91 67 PRO A O 1
ATOM 560 N N . LYS A 1 70 ? 42.606 -7.586 23.251 1.00 17.70 68 LYS A N 1
ATOM 561 C CA . LYS A 1 70 ? 43.403 -7.104 22.125 1.00 17.87 68 LYS A CA 1
ATOM 562 C C . LYS A 1 70 ? 44.320 -5.963 22.558 1.00 16.87 68 LYS A C 1
ATOM 563 O O . LYS A 1 70 ? 45.456 -5.882 22.110 1.00 17.22 68 LYS A O 1
ATOM 569 N N . ALA A 1 71 ? 43.830 -5.082 23.423 1.00 16.53 69 ALA A N 1
ATOM 570 C CA . ALA A 1 71 ? 44.670 -4.005 23.923 1.00 15.99 69 ALA A CA 1
ATOM 571 C C . ALA A 1 71 ? 45.892 -4.588 24.639 1.00 15.79 69 ALA A C 1
ATOM 572 O O . ALA A 1 71 ? 47.011 -4.138 24.421 1.00 15.24 69 ALA A O 1
ATOM 574 N N . LEU A 1 72 ? 45.695 -5.621 25.457 1.00 15.81 70 LEU A N 1
ATOM 575 C CA . LEU A 1 72 ? 46.818 -6.221 26.179 1.00 15.97 70 LEU A CA 1
ATOM 576 C C . LEU A 1 72 ? 47.809 -6.819 25.192 1.00 16.31 70 LEU A C 1
ATOM 577 O O . LEU A 1 72 ? 49.017 -6.714 25.377 1.00 16.55 70 LEU A O 1
ATOM 582 N N . ALA A 1 73 ? 47.312 -7.421 24.117 1.00 16.92 71 ALA A N 1
ATOM 583 C CA . ALA A 1 73 ? 48.204 -7.989 23.112 1.00 17.54 71 ALA A CA 1
ATOM 584 C C . ALA A 1 73 ? 48.923 -6.909 22.290 1.00 18.20 71 ALA A C 1
ATOM 585 O O . ALA A 1 73 ? 50.037 -7.124 21.814 1.00 19.22 71 ALA A O 1
ATOM 587 N N . GLN A 1 74 ? 48.307 -5.746 22.138 1.00 18.35 72 GLN A N 1
ATOM 588 C CA . GLN A 1 74 ? 48.933 -4.670 21.382 1.00 18.77 72 GLN A CA 1
ATOM 589 C C . GLN A 1 74 ? 49.902 -3.813 22.199 1.00 18.23 72 GLN A C 1
ATOM 590 O O . GLN A 1 74 ? 50.681 -3.067 21.623 1.00 18.30 72 GLN A O 1
ATOM 596 N N . LEU A 1 75 ? 49.886 -3.929 23.525 1.00 17.67 73 LEU A N 1
ATOM 597 C CA . LEU A 1 75 ? 50.711 -3.043 24.346 1.00 17.59 73 LEU A CA 1
ATOM 598 C C . LEU A 1 75 ? 52.169 -2.892 23.905 1.00 17.21 73 LEU A C 1
ATOM 599 O O . LEU A 1 75 ? 52.650 -1.769 23.864 1.00 16.36 73 LEU A O 1
ATOM 604 N N . PRO A 1 76 ? 52.888 -3.968 23.591 1.00 17.79 74 PRO A N 1
ATOM 605 C CA . PRO A 1 76 ? 54.283 -3.836 23.136 1.00 18.52 74 PRO A CA 1
ATOM 606 C C . PRO A 1 76 ? 54.465 -2.998 21.857 1.00 18.83 74 PRO A C 1
ATOM 607 O O . PRO A 1 76 ? 55.565 -2.515 21.575 1.00 19.03 74 PRO A O 1
ATOM 611 N N . HIS A 1 77 ? 53.396 -2.848 21.085 1.00 19.13 75 HIS A N 1
ATOM 612 C CA . HIS A 1 77 ? 53.412 -2.042 19.872 1.00 19.61 75 HIS A CA 1
ATOM 613 C C . HIS A 1 77 ? 52.940 -0.609 20.137 1.00 18.52 75 HIS A C 1
ATOM 614 O O . HIS A 1 77 ? 52.874 0.228 19.221 1.00 19.15 75 HIS A O 1
ATOM 621 N N . LEU A 1 78 ? 52.619 -0.314 21.391 1.00 16.91 76 LEU A N 1
ATOM 622 C CA . LEU A 1 78 ? 52.071 0.988 21.745 1.00 15.92 76 LEU A CA 1
ATOM 623 C C . LEU A 1 78 ? 52.884 1.753 22.787 1.00 14.65 76 LEU A C 1
ATOM 624 O O . LEU A 1 78 ? 52.980 2.972 22.711 1.00 15.02 76 LEU A O 1
ATOM 629 N N . VAL A 1 79 ? 53.454 1.043 23.762 1.00 12.98 77 VAL A N 1
ATOM 630 C CA . VAL A 1 79 ? 54.175 1.690 24.850 1.00 12.22 77 VAL A CA 1
ATOM 631 C C . VAL A 1 79 ? 55.501 0.998 25.092 1.00 11.75 77 VAL A C 1
ATOM 632 O O . VAL A 1 79 ? 55.665 -0.174 24.751 1.00 11.42 77 VAL A O 1
ATOM 636 N N . PRO A 1 80 ? 56.456 1.712 25.678 1.00 11.44 78 PRO A N 1
ATOM 637 C CA . PRO A 1 80 ? 57.747 1.102 25.995 1.00 12.02 78 PRO A CA 1
ATOM 638 C C . PRO A 1 80 ? 57.630 0.220 27.238 1.00 12.37 78 PRO A C 1
ATOM 639 O O . PRO A 1 80 ? 56.676 0.385 28.010 1.00 11.40 78 PRO A O 1
ATOM 643 N N . PRO A 1 81 ? 58.570 -0.705 27.423 1.00 13.60 79 PRO A N 1
ATOM 644 C CA . PRO A 1 81 ? 58.557 -1.589 28.598 1.00 14.41 79 PRO A CA 1
ATOM 645 C C . PRO A 1 81 ? 58.332 -0.847 29.921 1.00 15.18 79 PRO A C 1
ATOM 646 O O . PRO A 1 81 ? 57.605 -1.347 30.766 1.00 15.52 79 PRO A O 1
ATOM 650 N N . GLU A 1 82 ? 58.902 0.351 30.044 1.00 15.75 80 GLU A N 1
ATOM 651 C CA . GLU A 1 82 ? 58.782 1.194 31.235 1.00 16.93 80 GLU A CA 1
ATOM 652 C C . GLU A 1 82 ? 57.335 1.551 31.612 1.00 16.17 80 GLU A C 1
ATOM 653 O O . GLU A 1 82 ? 57.043 1.854 32.774 1.00 16.84 80 GLU A O 1
ATOM 659 N N . MET A 1 83 ? 56.426 1.533 30.634 1.00 14.65 81 MET A N 1
ATOM 660 C CA . MET A 1 83 ? 55.033 1.900 30.868 1.00 14.20 81 MET A CA 1
ATOM 661 C C . MET A 1 83 ? 54.061 0.731 30.773 1.00 13.72 81 MET A C 1
ATOM 662 O O . MET A 1 83 ? 52.865 0.924 30.904 1.00 12.63 81 MET A O 1
ATOM 667 N N . MET A 1 84 ? 54.589 -0.473 30.575 1.00 13.90 82 MET A N 1
ATOM 668 C CA . MET A 1 84 ? 53.748 -1.652 30.393 1.00 14.15 82 MET A CA 1
ATOM 669 C C . MET A 1 84 ? 52.878 -1.976 31.603 1.00 13.55 82 MET A C 1
ATOM 670 O O . MET A 1 84 ? 51.680 -2.192 31.469 1.00 13.79 82 MET A O 1
ATOM 679 N N . GLU A 1 85 ? 53.462 -2.016 32.796 1.00 13.50 83 GLU A N 1
ATOM 680 C CA . GLU A 1 85 ? 52.674 -2.388 33.968 1.00 13.29 83 GLU A CA 1
ATOM 681 C C . GLU A 1 85 ? 51.599 -1.354 34.282 1.00 12.95 83 GLU A C 1
ATOM 682 O O . GLU A 1 85 ? 50.468 -1.715 34.582 1.00 12.46 83 GLU A O 1
ATOM 688 N N . MET A 1 86 ? 51.939 -0.068 34.190 1.00 12.57 84 MET A N 1
ATOM 689 C CA . MET A 1 86 ? 50.961 0.987 34.404 1.00 12.63 84 MET A CA 1
ATOM 690 C C . MET A 1 86 ? 49.808 0.817 33.425 1.00 12.53 84 MET A C 1
ATOM 691 O O . MET A 1 86 ? 48.646 0.983 33.778 1.00 12.54 84 MET A O 1
ATOM 696 N N . SER A 1 87 ? 50.149 0.514 32.178 1.00 12.77 85 SER A N 1
ATOM 697 C CA . SER A 1 87 ? 49.137 0.364 31.136 1.00 13.65 85 SER A CA 1
ATOM 698 C C . SER A 1 87 ? 48.293 -0.889 31.342 1.00 14.16 85 SER A C 1
ATOM 699 O O . SER A 1 87 ? 47.085 -0.851 31.147 1.00 15.04 85 SER A O 1
ATOM 702 N N . ARG A 1 88 ? 48.918 -2.002 31.728 1.00 14.69 86 ARG A N 1
ATOM 703 C CA . ARG A 1 88 ? 48.156 -3.215 32.004 1.00 15.33 86 ARG A CA 1
ATOM 704 C C . ARG A 1 88 ? 47.179 -2.937 33.140 1.00 15.41 86 ARG A C 1
ATOM 705 O O . ARG A 1 88 ? 46.017 -3.335 33.084 1.00 16.25 86 ARG A O 1
ATOM 713 N N . LYS A 1 89 ? 47.643 -2.241 34.175 1.00 15.50 87 LYS A N 1
ATOM 714 C CA . LYS A 1 89 ? 46.783 -1.912 35.306 1.00 15.83 87 LYS A CA 1
ATOM 715 C C . LYS A 1 89 ? 45.593 -1.042 34.876 1.00 15.76 87 LYS A C 1
ATOM 716 O O . LYS A 1 89 ? 44.457 -1.256 35.310 1.00 16.05 87 LYS A O 1
ATOM 727 N N . SER A 1 90 ? 45.845 -0.074 34.002 1.00 15.89 88 SER A N 1
ATOM 728 C CA . SER A 1 90 ? 44.771 0.798 33.526 1.00 16.18 88 SER A CA 1
ATOM 729 C C . SER A 1 90 ? 43.797 0.090 32.576 1.00 16.35 88 SER A C 1
ATOM 730 O O . SER A 1 90 ? 42.595 0.361 32.595 1.00 16.19 88 SER A O 1
ATOM 733 N N . VAL A 1 91 ? 44.320 -0.808 31.748 1.00 17.09 89 VAL A N 1
ATOM 734 C CA . VAL A 1 91 ? 43.469 -1.596 30.863 1.00 17.97 89 VAL A CA 1
ATOM 735 C C . VAL A 1 91 ? 42.453 -2.346 31.717 1.00 18.35 89 VAL A C 1
ATOM 736 O O . VAL A 1 91 ? 41.255 -2.346 31.436 1.00 18.81 89 VAL A O 1
ATOM 740 N N . GLU A 1 92 ? 42.926 -2.974 32.784 1.00 19.01 90 GLU A N 1
ATOM 741 C CA . GLU A 1 92 ? 42.046 -3.723 33.659 1.00 19.29 90 GLU A CA 1
ATOM 742 C C . GLU A 1 92 ? 41.047 -2.843 34.412 1.00 18.52 90 GLU A C 1
ATOM 743 O O . GLU A 1 92 ? 39.877 -3.201 34.549 1.00 19.09 90 GLU A O 1
ATOM 749 N N . ALA A 1 93 ? 41.489 -1.679 34.881 1.00 17.59 91 ALA A N 1
ATOM 750 C CA . ALA A 1 93 ? 40.602 -0.799 35.626 1.00 16.72 91 ALA A CA 1
ATOM 751 C C . ALA A 1 93 ? 39.536 -0.142 34.752 1.00 16.04 91 ALA A C 1
ATOM 752 O O . ALA A 1 93 ? 38.448 0.186 35.227 1.00 16.00 91 ALA A O 1
ATOM 754 N N . CYS A 1 94 ? 39.858 0.031 33.472 1.00 15.12 92 CYS A N 1
ATOM 755 C CA . CYS A 1 94 ? 39.023 0.801 32.556 1.00 14.66 92 CYS A CA 1
ATOM 756 C C . CYS A 1 94 ? 38.369 -0.027 31.464 1.00 15.14 92 CYS A C 1
ATOM 757 O O . CYS A 1 94 ? 37.731 0.527 30.568 1.00 14.87 92 CYS A O 1
ATOM 760 N N . ARG A 1 95 ? 38.480 -1.349 31.548 1.00 15.85 93 ARG A N 1
ATOM 761 C CA . ARG A 1 95 ? 37.965 -2.194 30.472 1.00 16.66 93 ARG A CA 1
ATOM 762 C C . ARG A 1 95 ? 36.460 -2.139 30.278 1.00 16.51 93 ARG A C 1
ATOM 763 O O . ARG A 1 95 ? 35.993 -2.420 29.185 1.00 16.65 93 ARG A O 1
ATOM 771 N N . ASP A 1 96 ? 35.697 -1.776 31.305 1.00 16.24 94 ASP A N 1
ATOM 772 C CA . ASP A 1 96 ? 34.239 -1.735 31.170 1.00 16.79 94 ASP A CA 1
ATOM 773 C C . ASP A 1 96 ? 33.639 -0.326 31.104 1.00 15.85 94 ASP A C 1
ATOM 774 O O . ASP A 1 96 ? 32.419 -0.176 31.036 1.00 15.81 94 ASP A O 1
ATOM 779 N N . THR A 1 97 ? 34.490 0.701 31.097 1.00 15.20 95 THR A N 1
ATOM 780 C CA . THR A 1 97 ? 34.031 2.083 31.016 1.00 14.94 95 THR A CA 1
ATOM 781 C C . THR A 1 97 ? 33.105 2.293 29.811 1.00 14.83 95 THR A C 1
ATOM 782 O O . THR A 1 97 ? 32.067 2.955 29.920 1.00 15.19 95 THR A O 1
ATOM 786 N N . HIS A 1 98 ? 33.466 1.701 28.672 1.00 15.00 96 HIS A N 1
ATOM 787 C CA . HIS A 1 98 ? 32.690 1.872 27.439 1.00 15.64 96 HIS A CA 1
ATOM 788 C C . HIS A 1 98 ? 31.238 1.421 27.558 1.00 16.07 96 HIS A C 1
ATOM 789 O O . HIS A 1 98 ? 30.376 1.908 26.837 1.00 16.40 96 HIS A O 1
ATOM 796 N N . LYS A 1 99 ? 30.968 0.503 28.479 1.00 16.53 97 LYS A N 1
ATOM 797 C CA . LYS A 1 99 ? 29.614 -0.035 28.673 1.00 17.26 97 LYS A CA 1
ATOM 798 C C . LYS A 1 99 ? 28.610 0.979 29.233 1.00 17.62 97 LYS A C 1
ATOM 799 O O . LYS A 1 99 ? 27.396 0.760 29.162 1.00 18.46 97 LYS A O 1
ATOM 805 N N . GLN A 1 100 ? 29.104 2.084 29.782 1.00 17.71 98 GLN A N 1
ATOM 806 C CA . GLN A 1 100 ? 28.251 3.118 30.350 1.00 18.35 98 GLN A CA 1
ATOM 807 C C . GLN A 1 100 ? 27.793 4.162 29.337 1.00 17.79 98 GLN A C 1
ATOM 808 O O . GLN A 1 100 ? 27.016 5.056 29.683 1.00 18.75 98 GLN A O 1
ATOM 814 N N . PHE A 1 101 ? 28.259 4.045 28.092 1.00 16.65 99 PHE A N 1
ATOM 815 C CA . PHE A 1 101 ? 27.968 5.026 27.049 1.00 15.90 99 PHE A CA 1
ATOM 816 C C . PHE A 1 101 ? 27.550 4.324 25.767 1.00 15.59 99 PHE A C 1
ATOM 817 O O . PHE A 1 101 ? 27.965 3.201 25.506 1.00 15.44 99 PHE A O 1
ATOM 825 N N . LYS A 1 102 ? 26.713 4.983 24.968 1.00 15.60 100 LYS A N 1
ATOM 826 C CA . LYS A 1 102 ? 26.226 4.399 23.722 1.00 16.03 100 LYS A CA 1
ATOM 827 C C . LYS A 1 102 ? 26.914 4.901 22.469 1.00 14.95 100 LYS A C 1
ATOM 828 O O . LYS A 1 102 ? 27.058 4.159 21.506 1.00 15.57 100 LYS A O 1
ATOM 834 N N . GLU A 1 103 ? 27.340 6.157 22.476 1.00 13.39 101 GLU A N 1
ATOM 835 C CA . GLU A 1 103 ? 27.923 6.763 21.286 1.00 12.39 101 GLU A CA 1
ATOM 836 C C . GLU A 1 103 ? 29.426 6.461 21.195 1.00 11.43 101 GLU A C 1
ATOM 837 O O . GLU A 1 103 ? 30.155 6.556 22.189 1.00 11.47 101 GLU A O 1
ATOM 843 N N . SER A 1 104 ? 29.890 6.109 20.002 1.00 10.57 102 SER A N 1
ATOM 844 C CA . SER A 1 104 ? 31.260 5.619 19.850 1.00 10.18 102 SER A CA 1
ATOM 845 C C . SER A 1 104 ? 32.365 6.587 20.297 1.00 9.63 102 SER A C 1
ATOM 846 O O . SER A 1 104 ? 33.300 6.172 20.974 1.00 9.89 102 SER A O 1
ATOM 849 N N . CYS A 1 105 ? 32.286 7.858 19.932 1.00 8.95 103 CYS A N 1
ATOM 850 C CA . CYS A 1 105 ? 33.343 8.789 20.332 1.00 8.95 103 CYS A CA 1
ATOM 851 C C . CYS A 1 105 ? 33.368 8.975 21.841 1.00 9.61 103 CYS A C 1
ATOM 852 O O . CYS A 1 105 ? 34.428 8.984 22.443 1.00 9.34 103 CYS A O 1
ATOM 855 N N . GLU A 1 106 ? 32.204 9.103 22.459 1.00 10.09 104 GLU A N 1
ATOM 856 C CA . GLU A 1 106 ? 32.118 9.199 23.906 1.00 11.22 104 GLU A CA 1
ATOM 857 C C . GLU A 1 106 ? 32.651 7.935 24.589 1.00 10.50 104 GLU A C 1
ATOM 858 O O . GLU A 1 106 ? 33.343 8.024 25.594 1.00 10.23 104 GLU A O 1
ATOM 864 N N . ARG A 1 107 ? 32.343 6.759 24.060 1.00 10.19 105 ARG A N 1
ATOM 865 C CA . ARG A 1 107 ? 32.849 5.527 24.662 1.00 9.84 105 ARG A CA 1
ATOM 866 C C . ARG A 1 107 ? 34.370 5.556 24.724 1.00 9.38 105 ARG A C 1
ATOM 867 O O . ARG A 1 107 ? 34.967 5.179 25.718 1.00 9.49 105 ARG A O 1
ATOM 875 N N . VAL A 1 108 ? 35.000 5.960 23.634 1.00 8.39 106 VAL A N 1
ATOM 876 C CA . VAL A 1 108 ? 36.456 5.990 23.598 1.00 8.41 106 VAL A CA 1
ATOM 877 C C . VAL A 1 108 ? 37.024 7.097 24.490 1.00 8.04 106 VAL A C 1
ATOM 878 O O . VAL A 1 108 ? 37.943 6.869 25.261 1.00 8.41 106 VAL A O 1
ATOM 882 N N . TYR A 1 109 ? 36.467 8.295 24.390 1.00 7.40 107 TYR A N 1
ATOM 883 C CA . TYR A 1 109 ? 36.971 9.407 25.171 1.00 7.70 107 TYR A CA 1
ATOM 884 C C . TYR A 1 109 ? 36.892 9.086 26.660 1.00 7.79 107 TYR A C 1
ATOM 885 O O . TYR A 1 109 ? 37.846 9.326 27.399 1.00 7.60 107 TYR A O 1
ATOM 894 N N . GLN A 1 110 ? 35.750 8.572 27.113 1.00 8.14 108 GLN A N 1
ATOM 895 C CA . GLN A 1 110 ? 35.601 8.243 28.530 1.00 8.90 108 GLN A CA 1
ATOM 896 C C . GLN A 1 110 ? 36.575 7.151 28.958 1.00 8.91 108 GLN A C 1
ATOM 897 O O . GLN A 1 110 ? 37.047 7.142 30.089 1.00 9.65 108 GLN A O 1
ATOM 903 N N . THR A 1 111 ? 36.881 6.213 28.070 1.00 8.87 109 THR A N 1
ATOM 904 C CA . THR A 1 111 ? 37.877 5.190 28.380 1.00 9.12 109 THR A CA 1
ATOM 905 C C . THR A 1 111 ? 39.265 5.815 28.503 1.00 8.76 109 THR A C 1
ATOM 906 O O . THR A 1 111 ? 40.003 5.506 29.440 1.00 9.03 109 THR A O 1
ATOM 910 N N . ALA A 1 112 ? 39.624 6.694 27.568 1.00 8.15 110 ALA A N 1
ATOM 911 C CA . ALA A 1 112 ? 40.925 7.369 27.640 1.00 8.13 110 ALA A CA 1
ATOM 912 C C . ALA A 1 112 ? 41.024 8.219 28.915 1.00 7.83 110 ALA A C 1
ATOM 913 O O . ALA A 1 112 ? 42.060 8.240 29.575 1.00 8.12 110 ALA A O 1
ATOM 915 N N . LYS A 1 113 ? 39.942 8.900 29.267 1.00 7.89 111 LYS A N 1
ATOM 916 C CA . LYS A 1 113 ? 39.894 9.696 30.494 1.00 8.61 111 LYS A CA 1
ATOM 917 C C . LYS A 1 113 ? 40.115 8.782 31.701 1.00 9.10 111 LYS A C 1
ATOM 918 O O . LYS A 1 113 ? 40.877 9.117 32.617 1.00 9.49 111 LYS A O 1
ATOM 924 N N . CYS A 1 114 ? 39.460 7.622 31.700 1.00 9.58 112 CYS A N 1
ATOM 925 C CA . CYS A 1 114 ? 39.654 6.637 32.765 1.00 9.94 112 CYS A CA 1
ATOM 926 C C . CYS A 1 114 ? 41.118 6.203 32.836 1.00 9.73 112 CYS A C 1
ATOM 927 O O . CYS A 1 114 ? 41.693 6.108 33.936 1.00 10.21 112 CYS A O 1
ATOM 930 N N . PHE A 1 115 ? 41.749 5.959 31.689 1.00 9.57 113 PHE A N 1
ATOM 931 C CA . PHE A 1 115 ? 43.166 5.599 31.696 1.00 9.98 113 PHE A CA 1
ATOM 932 C C . PHE A 1 115 ? 43.982 6.715 32.354 1.00 10.30 113 PHE A C 1
ATOM 933 O O . PHE A 1 115 ? 44.909 6.456 33.127 1.00 10.93 113 PHE A O 1
ATOM 941 N N . SER A 1 116 ? 43.659 7.968 32.027 1.00 9.77 114 SER A N 1
ATOM 942 C CA . SER A 1 116 ? 44.434 9.097 32.533 1.00 9.98 114 SER A CA 1
ATOM 943 C C . SER A 1 116 ? 44.283 9.244 34.035 1.00 10.40 114 SER A C 1
ATOM 944 O O . SER A 1 116 ? 45.225 9.657 34.714 1.00 10.77 114 SER A O 1
ATOM 947 N N . GLU A 1 117 ? 43.106 8.902 34.545 1.00 10.26 115 GLU A N 1
ATOM 948 C CA . GLU A 1 117 ? 42.802 9.015 35.969 1.00 11.82 115 GLU A CA 1
ATOM 949 C C . GLU A 1 117 ? 43.359 7.845 36.757 1.00 12.10 115 GLU A C 1
ATOM 950 O O . GLU A 1 117 ? 43.733 8.001 37.920 1.00 13.37 115 GLU A O 1
ATOM 956 N N . ASN A 1 118 ? 43.400 6.672 36.141 1.00 12.45 116 ASN A N 1
ATOM 957 C CA . ASN A 1 118 ? 43.892 5.487 36.821 1.00 13.05 116 ASN A CA 1
ATOM 958 C C . ASN A 1 118 ? 45.402 5.364 36.758 1.00 13.15 116 ASN A C 1
ATOM 959 O O . ASN A 1 118 ? 46.010 4.669 37.562 1.00 15.02 116 ASN A O 1
ATOM 968 N N . ALA A 1 119 ? 46.016 6.084 35.833 1.00 12.12 117 ALA A N 1
ATOM 969 C CA . ALA A 1 119 ? 47.452 6.041 35.653 1.00 11.54 117 ALA A CA 1
ATOM 970 C C . ALA A 1 119 ? 48.170 6.305 36.969 1.00 11.50 117 ALA A C 1
ATOM 971 O O . ALA A 1 119 ? 47.994 7.364 37.577 1.00 11.63 117 ALA A O 1
ATOM 973 N N . ASP A 1 120 ? 48.997 5.351 37.388 1.00 11.39 118 ASP A N 1
ATOM 974 C CA . ASP A 1 120 ? 49.774 5.506 38.621 1.00 11.69 118 ASP A CA 1
ATOM 975 C C . ASP A 1 120 ? 51.142 6.113 38.350 1.00 11.77 118 ASP A C 1
ATOM 976 O O . ASP A 1 120 ? 52.017 6.105 39.201 1.00 11.99 118 ASP A O 1
ATOM 981 N N . GLY A 1 121 ? 51.291 6.679 37.158 1.00 11.41 119 GLY A N 1
ATOM 982 C CA . GLY A 1 121 ? 52.473 7.411 36.733 1.00 11.43 119 GLY A CA 1
ATOM 983 C C . GLY A 1 121 ? 52.024 8.447 35.707 1.00 10.96 119 GLY A C 1
ATOM 984 O O . GLY A 1 121 ? 50.833 8.698 35.522 1.00 10.81 119 GLY A O 1
ATOM 985 N N . GLN A 1 122 ? 52.973 9.072 35.037 1.00 10.42 120 GLN A N 1
ATOM 986 C CA . GLN A 1 122 ? 52.633 10.038 34.015 1.00 10.46 120 GLN A CA 1
ATOM 987 C C . GLN A 1 122 ? 51.937 9.327 32.865 1.00 10.25 120 GLN A C 1
ATOM 988 O O . GLN A 1 122 ? 52.379 8.268 32.406 1.00 11.59 120 GLN A O 1
ATOM 994 N N . PHE A 1 123 ? 50.856 9.933 32.388 1.00 9.23 121 PHE A N 1
ATOM 995 C CA . PHE A 1 123 ? 50.104 9.414 31.254 1.00 8.85 121 PHE A CA 1
ATOM 996 C C . PHE A 1 123 ? 50.200 10.423 30.118 1.00 8.17 121 PHE A C 1
ATOM 997 O O . PHE A 1 123 ? 50.057 11.621 30.333 1.00 8.16 121 PHE A O 1
ATOM 1005 N N . MET A 1 124 ? 50.423 9.928 28.907 1.00 8.19 122 MET A N 1
ATOM 1006 C CA . MET A 1 124 ? 50.551 10.786 27.735 1.00 8.59 122 MET A CA 1
ATOM 1007 C C . MET A 1 124 ? 49.640 10.304 26.627 1.00 8.75 122 MET A C 1
ATOM 1008 O O . MET A 1 124 ? 49.629 9.125 26.309 1.00 11.30 122 MET A O 1
ATOM 1013 N N . TRP A 1 125 ? 48.859 11.204 26.061 1.00 8.13 123 TRP A N 1
ATOM 1014 C CA . TRP A 1 125 ? 47.994 10.874 24.938 1.00 7.91 123 TRP A CA 1
ATOM 1015 C C . TRP A 1 125 ? 48.555 11.500 23.661 1.00 7.28 123 TRP A C 1
ATOM 1016 O O . TRP A 1 125 ? 49.041 12.628 23.685 1.00 7.52 123 TRP A O 1
ATOM 1027 N N . PRO A 1 126 ? 48.509 10.796 22.529 1.00 6.78 124 PRO A N 1
ATOM 1028 C CA . PRO A 1 126 ? 48.974 11.398 21.276 1.00 7.16 124 PRO A CA 1
ATOM 1029 C C . PRO A 1 126 ? 48.295 12.715 20.955 1.00 7.68 124 PRO A C 1
ATOM 1030 O O . PRO A 1 126 ? 48.987 13.644 20.527 1.00 8.21 124 PRO A O 1
ATOM 1035 N N . SER B 1 1 ? 76.399 10.208 37.408 1.00 26.05 -1 SER B N 1
ATOM 1036 C CA . SER B 1 1 ? 76.424 11.623 36.926 1.00 25.31 -1 SER B CA 1
ATOM 1037 C C . SER B 1 1 ? 75.611 11.818 35.648 1.00 24.55 -1 SER B C 1
ATOM 1038 O O . SER B 1 1 ? 75.860 12.744 34.877 1.00 24.70 -1 SER B O 1
ATOM 1041 N N . HIS B 1 2 ? 74.671 10.912 35.400 1.00 23.46 0 HIS B N 1
ATOM 1042 C CA . HIS B 1 2 ? 73.731 11.077 34.303 1.00 22.46 0 HIS B CA 1
ATOM 1043 C C . HIS B 1 2 ? 72.361 10.618 34.736 1.00 20.80 0 HIS B C 1
ATOM 1044 O O . HIS B 1 2 ? 72.214 9.955 35.759 1.00 21.19 0 HIS B O 1
ATOM 1051 N N . MET B 1 3 ? 71.356 11.004 33.971 1.00 18.34 1 MET B N 1
ATOM 1052 C CA . MET B 1 3 ? 69.999 10.572 34.258 1.00 16.87 1 MET B CA 1
ATOM 1053 C C . MET B 1 3 ? 69.418 9.862 33.060 1.00 15.38 1 MET B C 1
ATOM 1054 O O . MET B 1 3 ? 69.760 10.155 31.908 1.00 14.79 1 MET B O 1
ATOM 1059 N N . THR B 1 4 ? 68.531 8.919 33.338 1.00 13.88 2 THR B N 1
ATOM 1060 C CA . THR B 1 4 ? 67.833 8.201 32.297 1.00 13.37 2 THR B CA 1
ATOM 1061 C C . THR B 1 4 ? 66.637 9.040 31.859 1.00 12.26 2 THR B C 1
ATOM 1062 O O . THR B 1 4 ? 66.270 10.011 32.547 1.00 10.33 2 THR B O 1
ATOM 1066 N N . MET B 1 5 ? 66.009 8.666 30.751 1.00 12.50 3 MET B N 1
ATOM 1067 C CA . MET B 1 5 ? 64.811 9.364 30.301 1.00 12.78 3 MET B CA 1
ATOM 1068 C C . MET B 1 5 ? 63.729 9.215 31.366 1.00 12.07 3 MET B C 1
ATOM 1069 O O . MET B 1 5 ? 63.014 10.162 31.638 1.00 10.74 3 MET B O 1
ATOM 1078 N N . GLU B 1 6 ? 63.618 8.039 31.981 1.00 11.77 4 GLU B N 1
ATOM 1079 C CA . GLU B 1 6 ? 62.630 7.811 33.042 1.00 12.00 4 GLU B CA 1
ATOM 1080 C C . GLU B 1 6 ? 62.837 8.794 34.196 1.00 10.44 4 GLU B C 1
ATOM 1081 O O . GLU B 1 6 ? 61.889 9.402 34.691 1.00 10.30 4 GLU B O 1
ATOM 1092 N N . GLN B 1 7 ? 64.074 8.928 34.649 1.00 8.90 5 GLN B N 1
ATOM 1093 C CA . GLN B 1 7 ? 64.379 9.855 35.719 1.00 8.19 5 GLN B CA 1
ATOM 1094 C C . GLN B 1 7 ? 64.115 11.297 35.303 1.00 7.47 5 GLN B C 1
ATOM 1095 O O . GLN B 1 7 ? 63.619 12.078 36.096 1.00 7.56 5 GLN B O 1
ATOM 1101 N N . PHE B 1 8 ? 64.448 11.655 34.072 1.00 7.24 6 PHE B N 1
ATOM 1102 C CA . PHE B 1 8 ? 64.204 13.012 33.595 1.00 7.17 6 PHE B CA 1
ATOM 1103 C C . PHE B 1 8 ? 62.713 13.343 33.632 1.00 7.03 6 PHE B C 1
ATOM 1104 O O . PHE B 1 8 ? 62.307 14.388 34.136 1.00 6.54 6 PHE B O 1
ATOM 1112 N N . LEU B 1 9 ? 61.891 12.452 33.099 1.00 7.42 7 LEU B N 1
ATOM 1113 C CA . LEU B 1 9 ? 60.460 12.726 33.031 1.00 7.46 7 LEU B CA 1
ATOM 1114 C C . LEU B 1 9 ? 59.869 12.960 34.423 1.00 7.34 7 LEU B C 1
ATOM 1115 O O . LEU B 1 9 ? 59.078 13.871 34.630 1.00 7.59 7 LEU B O 1
ATOM 1120 N N . THR B 1 10 ? 60.263 12.129 35.380 1.00 7.23 8 THR B N 1
ATOM 1121 C CA . THR B 1 10 ? 59.810 12.289 36.751 1.00 7.61 8 THR B CA 1
ATOM 1122 C C . THR B 1 10 ? 60.381 13.558 37.392 1.00 7.11 8 THR B C 1
ATOM 1123 O O . THR B 1 10 ? 59.695 14.229 38.181 1.00 7.72 8 THR B O 1
ATOM 1127 N N . SER B 1 11 ? 61.612 13.905 37.057 1.00 6.94 9 SER B N 1
ATOM 1128 C CA . SER B 1 11 ? 62.232 15.100 37.617 1.00 7.05 9 SER B CA 1
ATOM 1129 C C . SER B 1 11 ? 61.431 16.350 37.294 1.00 6.81 9 SER B C 1
ATOM 1130 O O . SER B 1 11 ? 61.425 17.285 38.091 1.00 7.28 9 SER B O 1
ATOM 1133 N N . LEU B 1 12 ? 60.750 16.377 36.154 1.00 6.65 10 LEU B N 1
ATOM 1134 C CA . LEU B 1 12 ? 59.960 17.540 35.797 1.00 6.49 10 LEU B CA 1
ATOM 1135 C C . LEU B 1 12 ? 58.923 17.863 36.875 1.00 6.26 10 LEU B C 1
ATOM 1136 O O . LEU B 1 12 ? 58.714 19.016 37.239 1.00 6.16 10 LEU B O 1
ATOM 1141 N N . ASP B 1 13 ? 58.270 16.836 37.386 1.00 6.05 11 ASP B N 1
ATOM 1142 C CA . ASP B 1 13 ? 57.278 17.021 38.436 1.00 6.59 11 ASP B CA 1
ATOM 1143 C C . ASP B 1 13 ? 57.915 17.442 39.759 1.00 6.73 11 ASP B C 1
ATOM 1144 O O . ASP B 1 13 ? 57.373 18.279 40.491 1.00 7.27 11 ASP B O 1
ATOM 1149 N N . MET B 1 14 ? 59.065 16.879 40.082 1.00 6.34 12 MET B N 1
ATOM 1150 C CA . MET B 1 14 ? 59.729 17.236 41.340 1.00 6.93 12 MET B CA 1
ATOM 1151 C C . MET B 1 14 ? 60.194 18.693 41.304 1.00 6.81 12 MET B C 1
ATOM 1152 O O . MET B 1 14 ? 60.078 19.415 42.289 1.00 7.90 12 MET B O 1
ATOM 1157 N N . ILE B 1 15 ? 60.722 19.133 40.171 1.00 6.32 13 ILE B N 1
ATOM 1158 C CA . ILE B 1 15 ? 61.134 20.522 40.005 1.00 6.38 13 ILE B CA 1
ATOM 1159 C C . ILE B 1 15 ? 59.929 21.440 40.119 1.00 6.30 13 ILE B C 1
ATOM 1160 O O . ILE B 1 15 ? 59.954 22.433 40.864 1.00 7.06 13 ILE B O 1
ATOM 1165 N N . ARG B 1 16 ? 58.854 21.128 39.408 1.00 6.22 14 ARG B N 1
ATOM 1166 C CA . ARG B 1 16 ? 57.664 21.952 39.489 1.00 6.86 14 ARG B CA 1
ATOM 1167 C C . ARG B 1 16 ? 57.219 22.121 40.940 1.00 7.20 14 ARG B C 1
ATOM 1168 O O . ARG B 1 16 ? 56.846 23.214 41.358 1.00 7.50 14 ARG B O 1
ATOM 1176 N N . SER B 1 17 ? 57.256 21.039 41.710 1.00 7.05 15 SER B N 1
ATOM 1177 C CA . SER B 1 17 ? 56.761 21.069 43.082 1.00 7.96 15 SER B CA 1
ATOM 1178 C C . SER B 1 17 ? 57.505 22.050 43.977 1.00 8.00 15 SER B C 1
ATOM 1179 O O . SER B 1 17 ? 56.953 22.482 44.991 1.00 9.03 15 SER B O 1
ATOM 1184 N N . GLY B 1 18 ? 58.732 22.401 43.621 1.00 8.03 16 GLY B N 1
ATOM 1185 C CA . GLY B 1 18 ? 59.515 23.336 44.405 1.00 8.19 16 GLY B CA 1
ATOM 1186 C C . GLY B 1 18 ? 59.312 24.790 44.019 1.00 7.93 16 GLY B C 1
ATOM 1187 O O . GLY B 1 18 ? 59.815 25.690 44.694 1.00 9.57 16 GLY B O 1
ATOM 1188 N N . CYS B 1 19 ? 58.556 25.031 42.952 1.00 7.47 17 CYS B N 1
ATOM 1189 C CA . CYS B 1 19 ? 58.362 26.377 42.431 1.00 7.85 17 CYS B CA 1
ATOM 1190 C C . CYS B 1 19 ? 56.904 26.787 42.334 1.00 7.69 17 CYS B C 1
ATOM 1191 O O . CYS B 1 19 ? 56.571 27.926 42.671 1.00 8.21 17 CYS B O 1
ATOM 1194 N N . ALA B 1 20 ? 56.033 25.906 41.846 1.00 7.56 18 ALA B N 1
ATOM 1195 C CA . ALA B 1 20 ? 54.634 26.259 41.666 1.00 7.91 18 ALA B CA 1
ATOM 1196 C C . ALA B 1 20 ? 53.980 26.857 42.910 1.00 8.16 18 ALA B C 1
ATOM 1197 O O . ALA B 1 20 ? 53.235 27.816 42.768 1.00 8.56 18 ALA B O 1
ATOM 1199 N N . PRO B 1 21 ? 54.218 26.337 44.117 1.00 8.25 19 PRO B N 1
ATOM 1200 C CA . PRO B 1 21 ? 53.559 26.921 45.294 1.00 8.70 19 PRO B CA 1
ATOM 1201 C C . PRO B 1 21 ? 53.937 28.367 45.616 1.00 8.49 19 PRO B C 1
ATOM 1202 O O . PRO B 1 21 ? 53.249 28.991 46.433 1.00 9.11 19 PRO B O 1
ATOM 1206 N N . LYS B 1 22 ? 54.990 28.896 45.013 1.00 7.83 20 LYS B N 1
ATOM 1207 C CA . LYS B 1 22 ? 55.375 30.278 45.268 1.00 8.01 20 LYS B CA 1
ATOM 1208 C C . LYS B 1 22 ? 54.530 31.253 44.465 1.00 7.86 20 LYS B C 1
ATOM 1209 O O . LYS B 1 22 ? 54.627 32.459 44.695 1.00 7.82 20 LYS B O 1
ATOM 1220 N N . PHE B 1 23 ? 53.726 30.748 43.525 1.00 7.27 21 PHE B N 1
ATOM 1221 C CA . PHE B 1 23 ? 53.021 31.589 42.552 1.00 7.53 21 PHE B CA 1
ATOM 1222 C C . PHE B 1 23 ? 51.556 31.232 42.429 1.00 8.32 21 PHE B C 1
ATOM 1223 O O . PHE B 1 23 ? 51.105 30.217 42.958 1.00 8.94 21 PHE B O 1
ATOM 1231 N N . LYS B 1 24 ? 50.810 32.084 41.735 1.00 8.75 22 LYS B N 1
ATOM 1232 C CA . LYS B 1 24 ? 49.432 31.802 41.374 1.00 9.68 22 LYS B CA 1
ATOM 1233 C C . LYS B 1 24 ? 49.480 31.459 39.886 1.00 9.17 22 LYS B C 1
ATOM 1234 O O . LYS B 1 24 ? 49.784 32.318 39.047 1.00 9.98 22 LYS B O 1
ATOM 1240 N N . LEU B 1 25 ? 49.233 30.187 39.580 1.00 8.32 23 LEU B N 1
ATOM 1241 C CA . LEU B 1 25 ? 49.404 29.649 38.232 1.00 8.35 23 LEU B CA 1
ATOM 1242 C C . LEU B 1 25 ? 48.199 28.868 37.771 1.00 9.08 23 LEU B C 1
ATOM 1243 O O . LEU B 1 25 ? 47.502 28.254 38.570 1.00 10.57 23 LEU B O 1
ATOM 1248 N N . LYS B 1 26 ? 47.973 28.883 36.469 1.00 8.78 24 LYS B N 1
ATOM 1249 C CA . LYS B 1 26 ? 46.889 28.123 35.857 1.00 9.77 24 LYS B CA 1
ATOM 1250 C C . LYS B 1 26 ? 47.392 26.777 35.367 1.00 9.34 24 LYS B C 1
ATOM 1251 O O . LYS B 1 26 ? 48.415 26.712 34.688 1.00 8.08 24 LYS B O 1
ATOM 1262 N N . THR B 1 27 ? 46.670 25.705 35.674 1.00 9.54 25 THR B N 1
ATOM 1263 C CA . THR B 1 27 ? 47.094 24.367 35.267 1.00 10.71 25 THR B CA 1
ATOM 1264 C C . THR B 1 27 ? 47.251 24.268 33.759 1.00 9.55 25 THR B C 1
ATOM 1265 O O . THR B 1 27 ? 48.195 23.663 33.277 1.00 8.86 25 THR B O 1
ATOM 1269 N N . GLU B 1 28 ? 46.347 24.868 33.010 1.00 9.18 26 GLU B N 1
ATOM 1270 C CA . GLU B 1 28 ? 46.438 24.819 31.563 1.00 9.99 26 GLU B CA 1
ATOM 1271 C C . GLU B 1 28 ? 47.718 25.471 31.068 1.00 9.46 26 GLU B C 1
ATOM 1272 O O . GLU B 1 28 ? 48.274 25.038 30.069 1.00 11.18 26 GLU B O 1
ATOM 1283 N N . ASP B 1 29 ? 48.185 26.517 31.750 1.00 7.98 27 ASP B N 1
ATOM 1284 C CA . ASP B 1 29 ? 49.424 27.172 31.344 1.00 7.53 27 ASP B CA 1
ATOM 1285 C C . ASP B 1 29 ? 50.607 26.244 31.593 1.00 6.81 27 ASP B C 1
ATOM 1286 O O . ASP B 1 29 ? 51.492 26.110 30.752 1.00 6.96 27 ASP B O 1
ATOM 1291 N N . LEU B 1 30 ? 50.629 25.619 32.759 1.00 6.61 28 LEU B N 1
ATOM 1292 C CA . LEU B 1 30 ? 51.689 24.678 33.077 1.00 6.84 28 LEU B CA 1
ATOM 1293 C C . LEU B 1 30 ? 51.692 23.478 32.124 1.00 6.57 28 LEU B C 1
ATOM 1294 O O . LEU B 1 30 ? 52.770 23.038 31.698 1.00 6.80 28 LEU B O 1
ATOM 1299 N N . ASP B 1 31 ? 50.514 22.963 31.777 1.00 6.63 29 ASP B N 1
ATOM 1300 C CA . ASP B 1 31 ? 50.425 21.871 30.820 1.00 6.26 29 ASP B CA 1
ATOM 1301 C C . ASP B 1 31 ? 51.065 22.282 29.486 1.00 6.31 29 ASP B C 1
ATOM 1302 O O . ASP B 1 31 ? 51.756 21.495 28.852 1.00 6.63 29 ASP B O 1
ATOM 1307 N N . ARG B 1 32 ? 50.782 23.493 29.029 1.00 6.44 30 ARG B N 1
ATOM 1308 C CA . ARG B 1 32 ? 51.321 23.957 27.767 1.00 6.53 30 ARG B CA 1
ATOM 1309 C C . ARG B 1 32 ? 52.835 24.094 27.827 1.00 6.21 30 ARG B C 1
ATOM 1310 O O . ARG B 1 32 ? 53.518 23.639 26.924 1.00 6.29 30 ARG B O 1
ATOM 1325 N N . LEU B 1 33 ? 53.378 24.683 28.886 1.00 6.30 31 LEU B N 1
ATOM 1326 C CA . LEU B 1 33 ? 54.831 24.772 28.985 1.00 6.46 31 LEU B CA 1
ATOM 1327 C C . LEU B 1 33 ? 55.456 23.373 29.057 1.00 6.33 31 LEU B C 1
ATOM 1328 O O . LEU B 1 33 ? 56.541 23.149 28.528 1.00 6.62 31 LEU B O 1
ATOM 1333 N N . ARG B 1 34 ? 54.772 22.431 29.702 1.00 6.12 32 ARG B N 1
ATOM 1334 C CA . ARG B 1 34 ? 55.295 21.078 29.865 1.00 6.36 32 ARG B CA 1
ATOM 1335 C C . ARG B 1 34 ? 55.558 20.394 28.527 1.00 6.68 32 ARG B C 1
ATOM 1336 O O . ARG B 1 34 ? 56.472 19.578 28.432 1.00 8.80 32 ARG B O 1
ATOM 1344 N N . VAL B 1 35 ? 54.785 20.738 27.498 1.00 6.58 33 VAL B N 1
ATOM 1345 C CA . VAL B 1 35 ? 54.992 20.187 26.162 1.00 7.49 33 VAL B CA 1
ATOM 1346 C C . VAL B 1 35 ? 55.713 21.189 25.252 1.00 7.68 33 VAL B C 1
ATOM 1347 O O . VAL B 1 35 ? 55.770 21.025 24.030 1.00 8.42 33 VAL B O 1
ATOM 1351 N N . GLY B 1 36 ? 56.285 22.232 25.835 1.00 7.64 34 GLY B N 1
ATOM 1352 C CA . GLY B 1 36 ? 57.086 23.148 25.045 1.00 8.18 34 GLY B CA 1
ATOM 1353 C C . GLY B 1 36 ? 56.303 24.149 24.230 1.00 8.46 34 GLY B C 1
ATOM 1354 O O . GLY B 1 36 ? 56.846 24.744 23.297 1.00 10.04 34 GLY B O 1
ATOM 1355 N N . ASP B 1 37 ? 55.037 24.348 24.585 1.00 7.84 35 ASP B N 1
ATOM 1356 C CA . ASP B 1 37 ? 54.176 25.306 23.902 1.00 7.75 35 ASP B CA 1
ATOM 1357 C C . ASP B 1 37 ? 54.153 26.598 24.704 1.00 8.04 35 ASP B C 1
ATOM 1358 O O . ASP B 1 37 ? 53.406 26.726 25.666 1.00 8.19 35 ASP B O 1
ATOM 1363 N N . PHE B 1 38 ? 55.011 27.535 24.305 1.00 8.14 36 PHE B N 1
ATOM 1364 C CA . PHE B 1 38 ? 55.116 28.848 24.940 1.00 8.31 36 PHE B CA 1
ATOM 1365 C C . PHE B 1 38 ? 54.379 29.893 24.090 1.00 8.66 36 PHE B C 1
ATOM 1366 O O . PHE B 1 38 ? 54.557 31.097 24.273 1.00 9.52 36 PHE B O 1
ATOM 1374 N N . ASN B 1 39 ? 53.514 29.429 23.190 1.00 9.28 37 ASN B N 1
ATOM 1375 C CA . ASN B 1 39 ? 52.778 30.313 22.272 1.00 10.00 37 ASN B CA 1
ATOM 1376 C C . ASN B 1 39 ? 51.493 30.882 22.850 1.00 10.32 37 ASN B C 1
ATOM 1377 O O . ASN B 1 39 ? 50.403 30.684 22.298 1.00 11.87 37 ASN B O 1
ATOM 1382 N N . PHE B 1 40 ? 51.613 31.574 23.975 1.00 9.66 38 PHE B N 1
ATOM 1383 C CA . PHE B 1 40 ? 50.485 32.245 24.607 1.00 9.91 38 PHE B CA 1
ATOM 1384 C C . PHE B 1 40 ? 51.059 33.290 25.563 1.00 10.20 38 PHE B C 1
ATOM 1385 O O . PHE B 1 40 ? 52.193 33.150 26.023 1.00 9.40 38 PHE B O 1
ATOM 1393 N N . PRO B 1 41 ? 50.325 34.366 25.829 1.00 10.99 39 PRO B N 1
ATOM 1394 C CA . PRO B 1 41 ? 50.830 35.425 26.708 1.00 11.06 39 PRO B CA 1
ATOM 1395 C C . PRO B 1 41 ? 50.979 34.977 28.154 1.00 10.52 39 PRO B C 1
ATOM 1396 O O . PRO B 1 41 ? 50.044 34.484 28.752 1.00 11.20 39 PRO B O 1
ATOM 1400 N N . PRO B 1 42 ? 52.170 35.119 28.712 1.00 9.72 40 PRO B N 1
ATOM 1401 C CA . PRO B 1 42 ? 52.389 34.706 30.095 1.00 9.32 40 PRO B CA 1
ATOM 1402 C C . PRO B 1 42 ? 52.047 35.784 31.106 1.00 9.19 40 PRO B C 1
ATOM 1403 O O . PRO B 1 42 ? 52.208 36.969 30.846 1.00 10.81 40 PRO B O 1
ATOM 1407 N N . SER B 1 43 ? 51.547 35.378 32.250 1.00 8.81 41 SER B N 1
ATOM 1408 C CA . SER B 1 43 ? 51.416 36.289 33.372 1.00 8.40 41 SER B CA 1
ATOM 1409 C C . SER B 1 43 ? 52.787 36.525 33.993 1.00 7.64 41 SER B C 1
ATOM 1410 O O . SER B 1 43 ? 53.728 35.769 33.753 1.00 7.71 41 SER B O 1
ATOM 1413 N N . GLN B 1 44 ? 52.900 37.556 34.823 1.00 7.73 42 GLN B N 1
ATOM 1414 C CA . GLN B 1 44 ? 54.128 37.773 35.558 1.00 7.93 42 GLN B CA 1
ATOM 1415 C C . GLN B 1 44 ? 54.438 36.554 36.441 1.00 7.07 42 GLN B C 1
ATOM 1416 O O . GLN B 1 44 ? 55.573 36.151 36.564 1.00 7.12 42 GLN B O 1
ATOM 1422 N N . ASP B 1 45 ? 53.424 35.992 37.070 1.00 7.06 43 ASP B N 1
ATOM 1423 C CA . ASP B 1 45 ? 53.631 34.804 37.882 1.00 7.19 43 ASP B CA 1
ATOM 1424 C C . ASP B 1 45 ? 54.234 33.664 37.070 1.00 6.46 43 ASP B C 1
ATOM 1425 O O . ASP B 1 45 ? 55.149 32.981 37.534 1.00 6.53 43 ASP B O 1
ATOM 1430 N N . LEU B 1 46 ? 53.725 33.437 35.870 1.00 6.31 44 LEU B N 1
ATOM 1431 C CA . LEU B 1 46 ? 54.264 32.357 35.046 1.00 6.18 44 LEU B CA 1
ATOM 1432 C C . LEU B 1 46 ? 55.707 32.639 34.657 1.00 6.25 44 LEU B C 1
ATOM 1433 O O . LEU B 1 46 ? 56.551 31.744 34.651 1.00 6.28 44 LEU B O 1
ATOM 1438 N N . MET B 1 47 ? 56.020 33.885 34.325 1.00 6.44 45 MET B N 1
ATOM 1439 C CA . MET B 1 47 ? 57.404 34.219 34.009 1.00 6.58 45 MET B CA 1
ATOM 1440 C C . MET B 1 47 ? 58.314 33.990 35.208 1.00 6.39 45 MET B C 1
ATOM 1441 O O . MET B 1 47 ? 59.395 33.421 35.084 1.00 6.67 45 MET B O 1
ATOM 1446 N N . CYS B 1 48 ? 57.889 34.436 36.381 1.00 6.26 46 CYS B N 1
ATOM 1447 C CA . CYS B 1 48 ? 58.700 34.236 37.571 1.00 6.39 46 CYS B CA 1
ATOM 1448 C C . CYS B 1 48 ? 58.807 32.766 37.967 1.00 6.23 46 CYS B C 1
ATOM 1449 O O . CYS B 1 48 ? 59.832 32.361 38.518 1.00 6.40 46 CYS B O 1
ATOM 1452 N N . TYR B 1 49 ? 57.792 31.965 37.649 1.00 6.34 47 TYR B N 1
ATOM 1453 C CA . TYR B 1 49 ? 57.881 30.5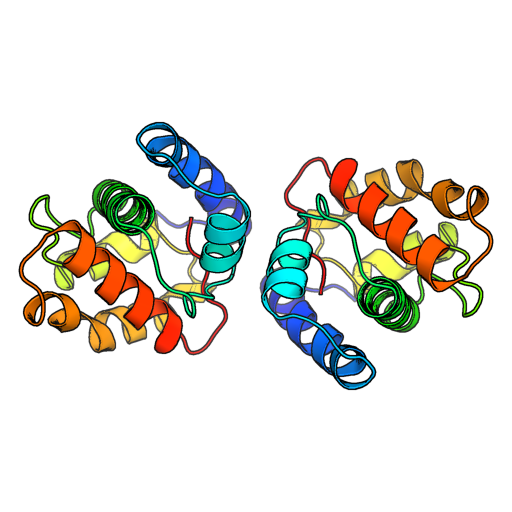15 37.826 1.00 6.02 47 TYR B CA 1
ATOM 1454 C C . TYR B 1 49 ? 59.038 29.961 36.985 1.00 6.26 47 TYR B C 1
ATOM 1455 O O . TYR B 1 49 ? 59.822 29.138 37.460 1.00 6.46 47 TYR B O 1
ATOM 1464 N N . THR B 1 50 ? 59.181 30.435 35.746 1.00 6.11 48 THR B N 1
ATOM 1465 C CA . THR B 1 50 ? 60.297 29.939 34.933 1.00 6.36 48 THR B CA 1
ATOM 1466 C C . THR B 1 50 ? 61.645 30.334 35.533 1.00 6.37 48 THR B C 1
ATOM 1467 O O . THR B 1 50 ? 62.605 29.579 35.456 1.00 7.15 48 THR B O 1
ATOM 1471 N N . LYS B 1 51 ?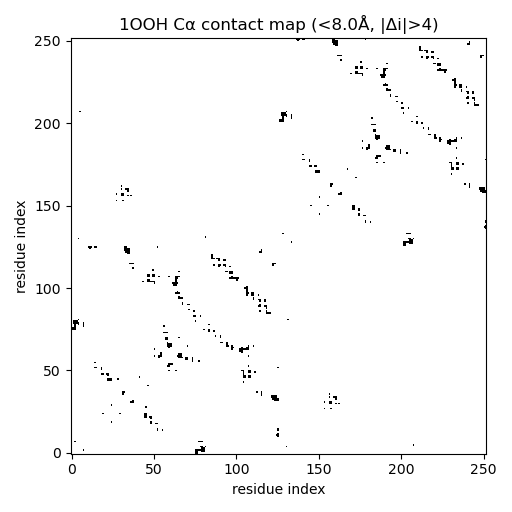 61.720 31.515 36.136 1.00 6.75 49 LYS B N 1
ATOM 1472 C CA . LYS B 1 51 ? 62.933 31.927 36.843 1.00 7.06 49 LYS B CA 1
ATOM 1473 C C . LYS B 1 51 ? 63.210 31.004 38.028 1.00 7.27 49 LYS B C 1
ATOM 1474 O O . LYS B 1 51 ? 64.339 30.599 38.239 1.00 7.74 49 LYS B O 1
ATOM 1480 N N . CYS B 1 52 ? 62.197 30.694 38.820 1.00 6.92 50 CYS B N 1
ATOM 1481 C CA . CYS B 1 52 ? 62.370 29.771 39.952 1.00 7.00 50 CYS B CA 1
ATOM 1482 C C . CYS B 1 52 ? 62.941 28.424 39.483 1.00 6.99 50 CYS B C 1
ATOM 1483 O O . CYS B 1 52 ? 63.861 27.871 40.087 1.00 7.08 50 CYS B O 1
ATOM 1486 N N . VAL B 1 53 ? 62.387 27.893 38.407 1.00 6.49 51 VAL B N 1
ATOM 1487 C CA . VAL B 1 53 ? 62.843 26.631 37.851 1.00 7.09 51 VAL B CA 1
ATOM 1488 C C . VAL B 1 53 ? 64.300 26.724 37.418 1.00 7.39 51 VAL B C 1
ATOM 1489 O O . VAL B 1 53 ? 65.093 25.819 37.671 1.00 8.14 51 VAL B O 1
ATOM 1493 N N . SER B 1 54 ? 64.655 27.823 36.776 1.00 7.60 52 SER B N 1
ATOM 1494 C CA . SER B 1 54 ? 66.004 28.000 36.257 1.00 8.35 52 SER B CA 1
ATOM 1495 C C . SER B 1 54 ? 67.018 28.251 37.368 1.00 8.76 52 SER B C 1
ATOM 1496 O O . SER B 1 54 ? 68.177 27.822 37.257 1.00 9.42 52 SER B O 1
ATOM 1499 N N . LEU B 1 55 ? 66.592 28.923 38.430 1.00 9.09 53 LEU B N 1
ATOM 1500 C CA . LEU B 1 55 ? 67.452 29.098 39.593 1.00 9.96 53 LEU B CA 1
ATOM 1501 C C . LEU B 1 55 ? 67.771 27.740 40.206 1.00 10.25 53 LEU B C 1
ATOM 1502 O O . LEU B 1 55 ? 68.913 27.481 40.614 1.00 11.38 53 LEU B O 1
ATOM 1507 N N . MET B 1 56 ? 66.777 26.870 40.288 1.00 10.22 54 MET B N 1
ATOM 1508 C CA . MET B 1 56 ? 66.994 25.530 40.815 1.00 10.86 54 MET B CA 1
ATOM 1509 C C . MET B 1 56 ? 68.005 24.773 39.945 1.00 11.42 54 MET B C 1
ATOM 1510 O O . MET B 1 56 ? 68.860 24.060 40.471 1.00 12.67 54 MET B O 1
ATOM 1515 N N . ALA B 1 57 ? 67.922 24.960 38.630 1.00 11.53 55 ALA B N 1
ATOM 1516 C CA . ALA B 1 57 ? 68.813 24.292 37.671 1.00 12.58 55 ALA B CA 1
ATOM 1517 C C . ALA B 1 57 ? 70.222 24.865 37.691 1.00 13.71 55 ALA B C 1
ATOM 1518 O O . ALA B 1 57 ? 71.172 24.216 37.228 1.00 14.99 55 ALA B O 1
ATOM 1520 N N . GLY B 1 58 ? 70.357 26.080 38.204 1.00 14.26 56 GLY B N 1
ATOM 1521 C CA . GLY B 1 58 ? 71.636 26.758 38.260 1.00 14.68 56 GLY B CA 1
ATOM 1522 C C . GLY B 1 58 ? 72.050 27.363 36.932 1.00 15.00 56 GLY B C 1
ATOM 1523 O O . GLY B 1 58 ? 73.233 27.632 36.719 1.00 16.63 56 GLY B O 1
ATOM 1524 N N . THR B 1 59 ? 71.101 27.604 36.036 1.00 14.35 57 THR B N 1
ATOM 1525 C CA . THR B 1 59 ? 71.431 28.142 34.722 1.00 14.30 57 THR B CA 1
ATOM 1526 C C . THR B 1 59 ? 71.308 29.668 34.633 1.00 13.48 57 THR B C 1
ATOM 1527 O O . THR B 1 59 ? 71.730 30.262 33.645 1.00 13.55 57 THR B O 1
ATOM 1531 N N . VAL B 1 60 ? 70.697 30.287 35.643 1.00 12.16 58 VAL B N 1
ATOM 1532 C CA . VAL B 1 60 ? 70.576 31.741 35.701 1.00 12.09 58 VAL B CA 1
ATOM 1533 C C . VAL B 1 60 ? 70.895 32.201 37.112 1.00 12.31 58 VAL B C 1
ATOM 1534 O O . VAL B 1 60 ? 70.854 31.405 38.043 1.00 12.61 58 VAL B O 1
ATOM 1538 N N . ASN B 1 61 ? 71.221 33.481 37.260 1.00 12.88 59 ASN B N 1
ATOM 1539 C CA . ASN B 1 61 ? 71.380 34.080 38.586 1.00 13.40 59 ASN B CA 1
ATOM 1540 C C . ASN B 1 61 ? 70.079 34.789 38.995 1.00 13.51 59 ASN B C 1
ATOM 1541 O O . ASN B 1 61 ? 69.097 34.778 38.252 1.00 12.96 59 ASN B O 1
ATOM 1546 N N . LYS B 1 62 ? 70.061 35.414 40.172 1.00 14.09 60 LYS B N 1
ATOM 1547 C CA . LYS B 1 62 ? 68.823 36.028 40.639 1.00 14.38 60 LYS B CA 1
ATOM 1548 C C . LYS B 1 62 ? 68.437 37.270 39.850 1.00 14.15 60 LYS B C 1
ATOM 1549 O O . LYS B 1 62 ? 67.286 37.706 39.910 1.00 14.58 60 LYS B O 1
ATOM 1555 N N . LYS B 1 63 ? 69.369 37.813 39.074 1.00 13.54 61 LYS B N 1
ATOM 1556 C CA . LYS B 1 63 ? 69.043 38.884 38.141 1.00 13.83 61 LYS B CA 1
ATOM 1557 C C . LYS B 1 63 ? 68.509 38.331 36.802 1.00 13.20 61 LYS B C 1
ATOM 1558 O O . LYS B 1 63 ? 68.223 39.091 35.879 1.00 12.72 61 LYS B O 1
ATOM 1564 N N . GLY B 1 64 ? 68.374 37.010 36.703 1.00 12.76 62 GLY B N 1
ATOM 1565 C CA . GLY B 1 64 ? 67.852 36.365 35.502 1.00 13.18 62 GLY B CA 1
ATOM 1566 C C . GLY B 1 64 ? 68.829 36.305 34.348 1.00 13.91 62 GLY B C 1
ATOM 1567 O O . GLY B 1 64 ? 68.434 36.049 33.200 1.00 14.10 62 GLY B O 1
ATOM 1568 N N . GLU B 1 65 ? 70.108 36.532 34.627 1.00 14.28 63 GLU B N 1
ATOM 1569 C CA . GLU B 1 65 ? 71.120 36.466 33.577 1.00 15.18 63 GLU B CA 1
ATOM 1570 C C . GLU B 1 65 ? 71.475 35.010 33.327 1.00 14.97 63 GLU B C 1
ATOM 1571 O O . GLU B 1 65 ? 71.807 34.277 34.247 1.00 14.27 63 GLU B O 1
ATOM 1577 N N . PHE B 1 66 ? 71.374 34.599 32.071 1.00 15.64 64 PHE B N 1
ATOM 1578 C CA . PHE B 1 66 ? 71.642 33.231 31.679 1.00 15.97 64 PHE B CA 1
ATOM 1579 C C . PHE B 1 66 ? 73.140 33.041 31.575 1.00 16.78 64 PHE B C 1
ATOM 1580 O O . PHE B 1 66 ? 73.821 33.873 30.987 1.00 17.48 64 PHE B O 1
ATOM 1588 N N . ASN B 1 67 ? 73.638 31.960 32.166 1.00 17.63 65 ASN B N 1
ATOM 1589 C CA . ASN B 1 67 ? 75.061 31.629 32.191 1.00 18.34 65 ASN B CA 1
ATOM 1590 C C . ASN B 1 67 ? 75.315 30.417 31.296 1.00 17.95 65 ASN B C 1
ATOM 1591 O O . ASN B 1 67 ? 75.212 29.286 31.754 1.00 17.30 65 ASN B O 1
ATOM 1596 N N . ALA B 1 68 ? 75.649 30.655 30.033 1.00 18.17 66 ALA B N 1
ATOM 1597 C CA . ALA B 1 68 ? 75.835 29.561 29.076 1.00 18.55 66 ALA B CA 1
ATOM 1598 C C . ALA B 1 68 ? 76.922 28.563 29.474 1.00 18.43 66 ALA B C 1
ATOM 1599 O O . ALA B 1 68 ? 76.683 27.364 29.423 1.00 17.82 66 ALA B O 1
ATOM 1601 N N . PRO B 1 69 ? 78.117 29.022 29.851 1.00 18.68 67 PRO B N 1
ATOM 1602 C CA . PRO B 1 69 ? 79.139 28.079 30.306 1.00 18.49 67 PRO B CA 1
ATOM 1603 C C . PRO B 1 69 ? 78.634 27.204 31.444 1.00 18.28 67 PRO B C 1
ATOM 1604 O O . PRO B 1 69 ? 78.848 25.997 31.409 1.00 17.98 67 PRO B O 1
ATOM 1608 N N . LYS B 1 70 ? 77.958 27.782 32.432 1.00 17.81 68 LYS B N 1
ATOM 1609 C CA . LYS B 1 70 ? 77.493 26.972 33.553 1.00 18.04 68 LYS B CA 1
ATOM 1610 C C . LYS B 1 70 ? 76.358 26.053 33.118 1.00 17.07 68 LYS B C 1
ATOM 1611 O O . LYS B 1 70 ? 76.287 24.918 33.572 1.00 17.24 68 LYS B O 1
ATOM 1617 N N . ALA B 1 71 ? 75.482 26.542 32.241 1.00 16.72 69 ALA B N 1
ATOM 1618 C CA . ALA B 1 71 ? 74.396 25.715 31.727 1.00 16.07 69 ALA B CA 1
ATOM 1619 C C . ALA B 1 71 ? 74.972 24.498 31.007 1.00 15.66 69 ALA B C 1
ATOM 1620 O O . ALA B 1 71 ? 74.524 23.385 31.225 1.00 14.93 69 ALA B O 1
ATOM 1622 N N . LEU B 1 72 ? 75.999 24.701 30.183 1.00 15.69 70 LEU B N 1
ATOM 1623 C CA . LEU B 1 72 ? 76.610 23.590 29.461 1.00 15.87 70 LEU B CA 1
ATOM 1624 C C . LEU B 1 72 ? 77.209 22.606 30.459 1.00 16.18 70 LEU B C 1
ATOM 1625 O O . LEU B 1 72 ? 77.103 21.397 30.285 1.00 16.38 70 LEU B O 1
ATOM 1630 N N . ALA B 1 73 ? 77.813 23.120 31.526 1.00 16.73 71 ALA B N 1
ATOM 1631 C CA . ALA B 1 73 ? 78.378 22.256 32.560 1.00 17.35 71 ALA B CA 1
ATOM 1632 C C . ALA B 1 73 ? 77.297 21.526 33.364 1.00 17.95 71 ALA B C 1
ATOM 1633 O O . ALA B 1 73 ? 77.508 20.405 33.823 1.00 18.91 71 ALA B O 1
ATOM 1635 N N . GLN B 1 74 ? 76.134 22.144 33.520 1.00 18.13 72 GLN B N 1
ATOM 1636 C CA . GLN B 1 74 ? 75.064 21.512 34.281 1.00 18.41 72 GLN B CA 1
ATOM 1637 C C . GLN B 1 74 ? 74.212 20.527 33.476 1.00 17.81 72 GLN B C 1
ATOM 1638 O O . GLN B 1 74 ? 73.490 19.733 34.063 1.00 17.76 72 GLN B O 1
ATOM 1644 N N . LEU B 1 75 ? 74.316 20.536 32.151 1.00 17.32 73 LEU B N 1
ATOM 1645 C CA . LEU B 1 75 ? 73.441 19.691 31.339 1.00 17.27 73 LEU B CA 1
ATOM 1646 C C . LEU B 1 75 ? 73.296 18.223 31.768 1.00 17.12 73 LEU B C 1
ATOM 1647 O O . LEU B 1 75 ? 72.176 17.735 31.810 1.00 16.21 73 LEU B O 1
ATOM 1652 N N . PRO B 1 76 ? 74.374 17.503 32.075 1.00 17.72 74 PRO B N 1
ATOM 1653 C CA . PRO B 1 76 ? 74.240 16.108 32.530 1.00 18.40 74 PRO B CA 1
ATOM 1654 C C . PRO B 1 76 ? 73.397 15.921 33.801 1.00 18.81 74 PRO B C 1
ATOM 1655 O O . PRO B 1 76 ? 72.925 14.813 34.055 1.00 18.98 74 PRO B O 1
ATOM 1659 N N . HIS B 1 77 ? 73.236 16.975 34.596 1.00 19.13 75 HIS B N 1
ATOM 1660 C CA . HIS B 1 77 ? 72.398 16.927 35.792 1.00 19.56 75 HIS B CA 1
ATOM 1661 C C . HIS B 1 77 ? 70.976 17.407 35.507 1.00 18.46 75 HIS B C 1
ATOM 1662 O O . HIS B 1 77 ? 70.118 17.424 36.398 1.00 19.15 75 HIS B O 1
ATOM 1669 N N . LEU B 1 78 ? 70.718 17.797 34.266 1.00 16.77 76 LEU B N 1
ATOM 1670 C CA . LEU B 1 78 ? 69.421 18.349 33.900 1.00 15.92 76 LEU B CA 1
ATOM 1671 C C . LEU B 1 78 ? 68.651 17.537 32.861 1.00 14.73 76 LEU B C 1
ATOM 1672 O O . LEU B 1 78 ? 67.428 17.460 32.922 1.00 1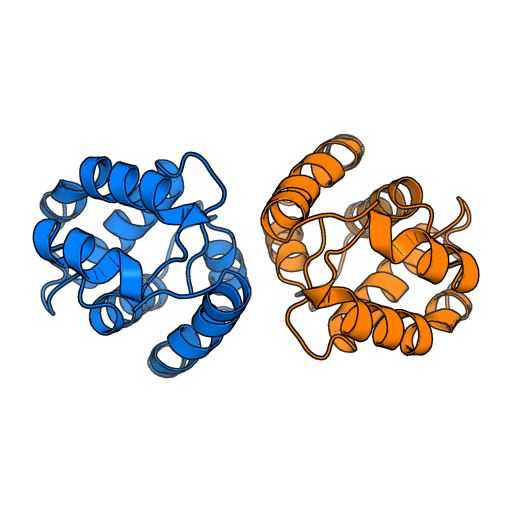5.25 76 LEU B O 1
ATOM 1677 N N . VAL B 1 79 ? 69.360 16.956 31.893 1.00 12.91 77 VAL B N 1
ATOM 1678 C CA . VAL B 1 79 ? 68.714 16.234 30.804 1.00 12.11 77 VAL B CA 1
ATOM 1679 C C . VAL B 1 79 ? 69.407 14.909 30.554 1.00 11.76 77 VAL B C 1
ATOM 1680 O O . VAL B 1 79 ? 70.583 14.742 30.888 1.00 11.27 77 VAL B O 1
ATOM 1684 N N . PRO B 1 80 ? 68.694 13.953 29.971 1.00 11.48 78 PRO B N 1
ATOM 1685 C CA . PRO B 1 80 ? 69.317 12.673 29.643 1.00 11.96 78 PRO B CA 1
ATOM 1686 C C . PRO B 1 80 ? 70.191 12.793 28.395 1.00 12.28 78 PRO B C 1
ATOM 1687 O O . PRO B 1 80 ? 70.036 13.748 27.620 1.00 11.51 78 PRO B O 1
ATOM 1691 N N . PRO B 1 81 ? 71.109 11.844 28.218 1.00 13.59 79 PRO B N 1
ATOM 1692 C CA . PRO B 1 81 ? 71.996 11.831 27.049 1.00 14.18 79 PRO B CA 1
ATOM 1693 C C . PRO B 1 81 ? 71.263 12.085 25.735 1.00 14.99 79 PRO B C 1
ATOM 1694 O O . PRO B 1 81 ? 71.763 12.836 24.911 1.00 14.98 79 PRO B O 1
ATOM 1698 N N . GLU B 1 82 ? 70.077 11.497 25.594 1.00 15.74 80 GLU B N 1
ATOM 1699 C CA . GLU B 1 82 ? 69.230 11.625 24.411 1.00 16.84 80 GLU B CA 1
ATOM 1700 C C . GLU B 1 82 ? 68.877 13.077 24.053 1.00 16.05 80 GLU B C 1
ATOM 1701 O O . GLU B 1 82 ? 68.603 13.380 22.889 1.00 16.77 80 GLU B O 1
ATOM 1707 N N . MET B 1 83 ? 68.855 13.973 25.045 1.00 14.48 81 MET B N 1
ATOM 1708 C CA . MET B 1 83 ? 68.488 15.370 24.807 1.00 14.11 81 MET B CA 1
ATOM 1709 C C . MET B 1 83 ? 69.667 16.335 24.897 1.00 13.89 81 MET B C 1
ATOM 1710 O O . MET B 1 83 ? 69.491 17.537 24.747 1.00 13.11 81 MET B O 1
ATOM 1715 N N . MET B 1 84 ? 70.865 15.800 25.115 1.00 14.30 82 MET B N 1
ATOM 1716 C CA . MET B 1 84 ? 72.047 16.645 25.281 1.00 14.71 82 MET B CA 1
ATOM 1717 C C . MET B 1 84 ? 72.381 17.528 24.071 1.00 13.97 82 MET B C 1
ATOM 1718 O O . MET B 1 84 ? 72.618 18.725 24.216 1.00 13.83 82 MET B O 1
ATOM 1727 N N . GLU B 1 85 ? 72.424 16.948 22.875 1.00 13.82 83 GLU B N 1
ATOM 1728 C CA . GLU B 1 85 ? 72.806 17.726 21.703 1.00 13.64 83 GLU B CA 1
ATOM 1729 C C . GLU B 1 85 ? 71.766 18.802 21.375 1.00 13.01 83 GLU B C 1
ATOM 1730 O O . GLU B 1 85 ? 72.123 19.939 21.079 1.00 12.74 83 GLU B O 1
ATOM 1736 N N . MET B 1 86 ? 70.480 18.458 21.455 1.00 12.56 84 MET B N 1
ATOM 1737 C CA . MET B 1 86 ? 69.426 19.437 21.228 1.00 12.64 84 MET B CA 1
ATOM 1738 C C . MET B 1 86 ? 69.590 20.600 22.206 1.00 12.56 84 MET B C 1
ATOM 1739 O O . MET B 1 86 ? 69.423 21.759 21.845 1.00 12.22 84 MET B O 1
ATOM 1744 N N . SER B 1 87 ? 69.897 20.270 23.455 1.00 12.56 85 SER B N 1
ATOM 1745 C CA . SER B 1 87 ? 70.042 21.295 24.490 1.00 13.26 85 SER B CA 1
ATOM 1746 C C . SER B 1 87 ? 71.303 22.132 24.296 1.00 13.78 85 SER B C 1
ATOM 1747 O O . SER B 1 87 ? 71.267 23.339 24.490 1.00 14.51 85 SER B O 1
ATOM 1750 N N . ARG B 1 88 ? 72.416 21.502 23.917 1.00 14.08 86 ARG B N 1
ATOM 1751 C CA . ARG B 1 88 ? 73.648 22.249 23.667 1.00 14.82 86 ARG B CA 1
ATOM 1752 C C . ARG B 1 88 ? 73.377 23.228 22.532 1.00 14.86 86 ARG B C 1
ATOM 1753 O O . ARG B 1 88 ? 73.767 24.393 22.584 1.00 15.73 86 ARG B O 1
ATOM 1761 N N . LYS B 1 89 ? 72.677 22.758 21.507 1.00 15.20 87 LYS B N 1
ATOM 1762 C CA . LYS B 1 89 ? 72.322 23.607 20.382 1.00 15.56 87 LYS B CA 1
ATOM 176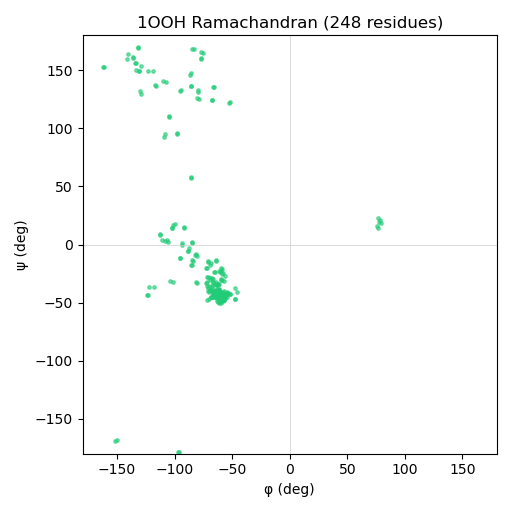3 C C . LYS B 1 89 ? 71.459 24.798 20.809 1.00 15.37 87 LYS B C 1
ATOM 1764 O O . LYS B 1 89 ? 71.677 25.929 20.367 1.00 15.71 87 LYS B O 1
ATOM 1770 N N . SER B 1 90 ? 70.482 24.545 21.677 1.00 15.72 88 SER B N 1
ATOM 1771 C CA . SER B 1 90 ? 69.609 25.615 22.156 1.00 15.88 88 SER B CA 1
ATOM 1772 C C . SER B 1 90 ? 70.331 26.595 23.087 1.00 15.99 88 SER B C 1
ATOM 1773 O O . SER B 1 90 ? 70.062 27.794 23.045 1.00 15.94 88 SER B O 1
ATOM 1776 N N . VAL B 1 91 ? 71.247 26.090 23.908 1.00 16.66 89 VAL B N 1
ATOM 1777 C CA . VAL B 1 91 ? 72.057 26.961 24.761 1.00 17.49 89 VAL B CA 1
ATOM 1778 C C . VAL B 1 91 ? 72.795 27.976 23.894 1.00 17.93 89 VAL B C 1
ATOM 1779 O O . VAL B 1 91 ? 72.788 29.179 24.165 1.00 18.24 89 VAL B O 1
ATOM 1783 N N . GLU B 1 92 ? 73.429 27.493 22.835 1.00 18.50 90 GLU B N 1
ATOM 1784 C CA . GLU B 1 92 ? 74.163 28.368 21.942 1.00 18.87 90 GLU B CA 1
ATOM 1785 C C . GLU B 1 92 ? 73.250 29.369 21.225 1.00 18.22 90 GLU B C 1
ATOM 1786 O O . GLU B 1 92 ? 73.575 30.547 21.110 1.00 18.74 90 GLU B O 1
ATOM 1792 N N . ALA B 1 93 ? 72.092 28.916 20.756 1.00 17.39 91 ALA B N 1
ATOM 1793 C CA . ALA B 1 93 ? 71.190 29.803 20.035 1.00 16.61 91 ALA B CA 1
ATOM 1794 C C . ALA B 1 93 ? 70.551 30.875 20.920 1.00 15.99 91 ALA B C 1
ATOM 1795 O O . ALA B 1 93 ? 70.227 31.970 20.461 1.00 15.84 91 ALA B O 1
ATOM 1797 N N . CYS B 1 94 ? 70.388 30.548 22.196 1.00 14.87 92 CYS B N 1
ATOM 1798 C CA . CYS B 1 94 ? 69.607 31.374 23.106 1.00 14.53 92 CYS B CA 1
ATOM 1799 C C . CYS B 1 94 ? 70.437 32.027 24.191 1.00 14.77 92 CYS B C 1
ATOM 1800 O O . CYS B 1 94 ? 69.891 32.654 25.103 1.00 14.67 92 CYS B O 1
ATOM 1803 N N . ARG B 1 95 ? 71.755 31.927 24.087 1.00 15.33 93 ARG B N 1
ATOM 1804 C CA . ARG B 1 95 ? 72.601 32.439 25.156 1.00 16.07 93 ARG B CA 1
ATOM 1805 C C . ARG B 1 95 ? 72.549 33.950 25.349 1.00 15.91 93 ARG B C 1
ATOM 1806 O O . ARG B 1 95 ? 72.816 34.419 26.448 1.00 16.10 93 ARG B O 1
ATOM 1814 N N . ASP B 1 96 ? 72.185 34.712 24.321 1.00 15.67 94 ASP B N 1
ATOM 1815 C CA . ASP B 1 96 ? 72.154 36.171 24.444 1.00 16.19 94 ASP B CA 1
ATOM 1816 C C . ASP B 1 96 ? 70.745 36.772 24.546 1.00 15.18 94 ASP B C 1
ATOM 1817 O O . ASP B 1 96 ? 70.593 37.994 24.655 1.00 15.14 94 ASP B O 1
ATOM 1822 N N . THR B 1 97 ? 69.718 35.921 24.561 1.00 14.78 95 THR B N 1
ATOM 1823 C CA . THR B 1 97 ? 68.338 36.393 24.637 1.00 14.54 95 THR B CA 1
ATOM 1824 C C . THR B 1 97 ? 68.108 37.317 25.828 1.00 14.26 95 THR B C 1
ATOM 1825 O O . THR B 1 97 ? 67.421 38.335 25.717 1.00 14.62 95 THR B O 1
ATOM 1829 N N . HIS B 1 98 ? 68.693 36.959 26.964 1.00 14.44 96 HIS B N 1
ATOM 1830 C CA . HIS B 1 98 ? 68.502 37.717 28.193 1.00 15.29 96 HIS B CA 1
ATOM 1831 C C . HIS B 1 98 ? 68.967 39.171 28.088 1.00 15.63 96 HIS B C 1
ATOM 1832 O O . HIS B 1 98 ? 68.488 40.028 28.822 1.00 15.91 96 HIS B O 1
ATOM 1839 N N . LYS B 1 99 ? 69.874 39.452 27.155 1.00 16.30 97 LYS B N 1
ATOM 1840 C CA . LYS B 1 99 ? 70.419 40.806 26.980 1.00 17.11 97 LYS B CA 1
ATOM 1841 C C . LYS B 1 99 ? 69.400 41.803 26.430 1.00 17.73 97 LYS B C 1
ATOM 1842 O O . LYS B 1 99 ? 69.597 43.021 26.530 1.00 18.74 97 LYS B O 1
ATOM 1848 N N . GLN B 1 100 ? 68.322 41.296 25.846 1.00 17.83 98 GLN B N 1
ATOM 1849 C CA . GLN B 1 100 ? 67.272 42.142 25.291 1.00 18.36 98 GLN B CA 1
ATOM 1850 C C . GLN B 1 100 ? 66.265 42.644 26.326 1.00 17.85 98 GLN B C 1
ATOM 1851 O O . GLN B 1 100 ? 65.442 43.508 26.016 1.00 18.75 98 GLN B O 1
ATOM 1857 N N . PHE B 1 101 ? 66.338 42.122 27.551 1.00 16.65 99 PHE B N 1
ATOM 1858 C CA . PHE B 1 101 ? 65.374 42.454 28.601 1.00 15.91 99 PHE B CA 1
ATOM 1859 C C . PHE B 1 101 ? 66.086 42.862 29.879 1.00 15.53 99 PHE B C 1
ATOM 1860 O O . PHE B 1 101 ? 67.215 42.443 30.128 1.00 15.56 99 PHE B O 1
ATOM 1868 N N . LYS B 1 102 ? 65.427 43.678 30.696 1.00 15.67 100 LYS B N 1
ATOM 1869 C CA . LYS B 1 102 ? 66.027 44.165 31.933 1.00 15.75 100 LYS B CA 1
ATOM 1870 C C . LYS B 1 102 ? 65.515 43.490 33.197 1.00 14.52 100 LYS B C 1
ATOM 1871 O O . LYS B 1 102 ? 66.265 43.330 34.150 1.00 15.28 100 LYS B O 1
ATOM 1877 N N . GLU B 1 103 ? 64.256 43.072 33.201 1.00 12.82 101 GLU B N 1
ATOM 1878 C CA . GLU B 1 103 ? 63.654 42.491 34.396 1.00 11.95 101 GLU B CA 1
ATOM 1879 C C . GLU B 1 103 ? 63.944 40.984 34.471 1.00 11.20 101 GLU B C 1
ATOM 1880 O O . GLU B 1 103 ? 63.829 40.270 33.472 1.00 10.83 101 GLU B O 1
ATOM 1886 N N . SER B 1 104 ? 64.302 40.505 35.657 1.00 10.47 102 SER B N 1
ATOM 1887 C CA . SER B 1 104 ? 64.798 39.141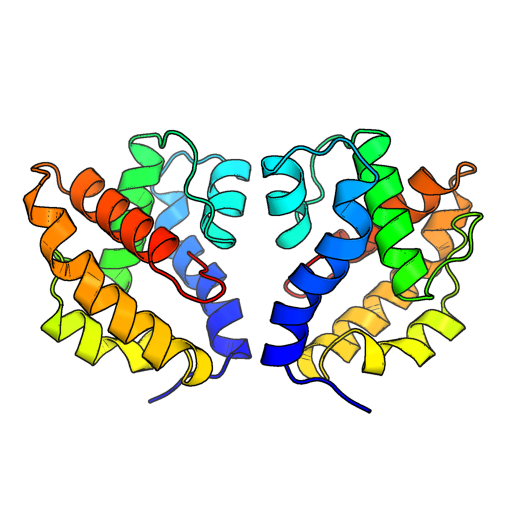 35.810 1.00 9.93 102 SER B CA 1
ATOM 1888 C C . SER B 1 104 ? 63.832 38.046 35.365 1.00 9.31 102 SER B C 1
ATOM 1889 O O . SER B 1 104 ? 64.247 37.100 34.709 1.00 9.24 102 SER B O 1
ATOM 1892 N N . CYS B 1 105 ? 62.559 38.144 35.718 1.00 8.94 103 CYS B N 1
ATOM 1893 C CA . CYS B 1 105 ? 61.623 37.085 35.329 1.00 9.17 103 CYS B CA 1
ATOM 1894 C C . CYS B 1 105 ? 61.437 37.056 33.825 1.00 9.76 103 CYS B C 1
ATOM 1895 O O . CYS B 1 105 ? 61.415 35.994 33.229 1.00 9.46 103 CYS B O 1
ATOM 1898 N N . GLU B 1 106 ? 61.314 38.219 33.205 1.00 10.21 104 GLU B N 1
ATOM 1899 C CA . GLU B 1 106 ? 61.215 38.316 31.753 1.00 11.12 104 GLU B CA 1
ATOM 1900 C C . GLU B 1 106 ? 62.468 37.756 31.064 1.00 10.46 104 GLU B C 1
ATOM 1901 O O . GLU B 1 106 ? 62.374 37.038 30.066 1.00 10.47 104 GLU B O 1
ATOM 1907 N N . ARG B 1 107 ? 63.646 38.071 31.583 1.00 10.13 105 ARG B N 1
ATOM 1908 C CA . ARG B 1 107 ? 64.879 37.560 30.988 1.00 9.79 105 ARG B CA 1
ATOM 1909 C C . ARG B 1 107 ? 64.851 36.040 30.934 1.00 9.32 105 ARG B C 1
ATOM 1910 O O . ARG B 1 107 ? 65.226 35.434 29.935 1.00 9.49 105 ARG B O 1
ATOM 1918 N N . VAL B 1 108 ? 64.425 35.407 32.019 1.00 8.44 106 VAL B N 1
ATOM 1919 C CA . VAL B 1 108 ? 64.414 33.956 32.056 1.00 8.20 106 VAL B CA 1
ATOM 1920 C C . VAL B 1 108 ? 63.312 33.396 31.160 1.00 7.96 106 VAL B C 1
ATOM 1921 O O . VAL B 1 108 ? 63.544 32.486 30.385 1.00 8.42 106 VAL B O 1
ATOM 1925 N N . TYR B 1 109 ? 62.112 33.939 31.277 1.00 7.45 107 TYR B N 1
ATOM 1926 C CA . TYR B 1 109 ? 60.997 33.450 30.484 1.00 7.57 107 TYR B CA 1
ATOM 1927 C C . TYR B 1 109 ? 61.322 33.523 28.992 1.00 7.88 107 TYR B C 1
ATOM 1928 O O . TYR B 1 109 ? 61.092 32.570 28.259 1.00 7.82 107 TYR B O 1
ATOM 1937 N N . GLN B 1 110 ? 61.836 34.659 28.535 1.00 8.10 108 GLN B N 1
ATOM 1938 C CA . GLN B 1 110 ? 62.154 34.808 27.121 1.00 8.70 108 GLN B CA 1
ATOM 1939 C C . GLN B 1 110 ? 63.257 33.847 26.695 1.00 8.72 108 GLN B C 1
ATOM 1940 O O . GLN B 1 110 ? 63.248 33.358 25.574 1.00 9.09 108 GLN B O 1
ATOM 1946 N N . THR B 1 111 ? 64.191 33.534 27.586 1.00 8.51 109 THR B N 1
ATOM 1947 C CA . THR B 1 111 ? 65.215 32.538 27.267 1.00 8.68 109 THR B CA 1
ATOM 1948 C C . THR B 1 111 ? 64.587 31.144 27.144 1.00 8.29 109 THR B C 1
ATOM 1949 O O . THR B 1 111 ? 64.891 30.407 26.206 1.00 8.60 109 THR B O 1
ATOM 1953 N N . ALA B 1 112 ? 63.713 30.778 28.087 1.00 7.59 110 ALA B N 1
ATOM 1954 C CA . ALA B 1 112 ? 63.024 29.483 28.02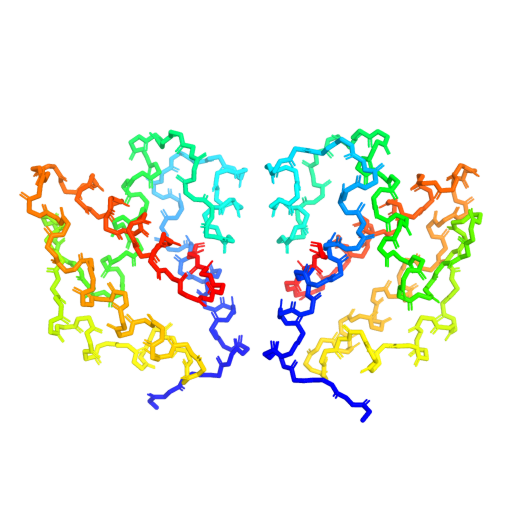0 1.00 7.65 110 ALA B CA 1
ATOM 1955 C C . ALA B 1 112 ? 62.172 29.389 26.745 1.00 7.53 110 ALA B C 1
ATOM 1956 O O . ALA B 1 112 ? 62.147 28.352 26.099 1.00 7.66 110 ALA B O 1
ATOM 1958 N N . LYS B 1 113 ? 61.501 30.477 26.387 1.00 7.53 111 LYS B N 1
ATOM 1959 C CA . LYS B 1 113 ? 60.700 30.524 25.171 1.00 8.33 111 LYS B CA 1
ATOM 1960 C C . LYS B 1 113 ? 61.603 30.308 23.957 1.00 9.04 111 LYS B C 1
ATOM 1961 O O . LYS B 1 113 ? 61.260 29.539 23.048 1.00 9.28 111 LYS B O 1
ATOM 1967 N N . CYS B 1 114 ? 62.771 30.953 23.953 1.00 9.67 112 CYS B N 1
ATOM 1968 C CA . CYS B 1 114 ? 63.765 30.755 22.896 1.00 10.24 112 CYS B CA 1
ATOM 1969 C C . CYS B 1 114 ? 64.194 29.291 22.820 1.00 9.85 112 CYS B C 1
ATOM 1970 O O . CYS B 1 114 ? 64.284 28.722 21.726 1.00 10.41 112 CYS B O 1
ATOM 1973 N N . PHE B 1 115 ? 64.448 28.654 23.965 1.00 9.66 113 PHE B N 1
ATOM 1974 C CA . PHE B 1 115 ? 64.815 27.245 23.949 1.00 10.16 113 PHE B CA 1
ATOM 1975 C C . PHE B 1 115 ? 63.701 26.428 23.281 1.00 10.09 113 PHE B C 1
ATOM 1976 O O . PHE B 1 115 ? 63.961 25.483 22.516 1.00 10.59 113 PHE B O 1
ATOM 1984 N N . SER B 1 116 ? 62.450 26.747 23.618 1.00 9.63 114 SER B N 1
ATOM 1985 C CA . SER B 1 116 ? 61.323 25.969 23.114 1.00 9.85 114 SER B CA 1
ATOM 1986 C C . SER B 1 116 ? 61.160 26.125 21.611 1.00 10.34 114 SER B C 1
ATOM 1987 O O . SER B 1 116 ? 60.723 25.194 20.931 1.00 10.26 114 SER B O 1
ATOM 1990 N N . GLU B 1 117 ? 61.506 27.302 21.100 1.00 10.57 115 GLU B N 1
ATOM 1991 C CA . GLU B 1 117 ? 61.382 27.607 19.676 1.00 11.83 115 GLU B CA 1
ATOM 1992 C C . GLU B 1 117 ? 62.550 27.059 18.887 1.00 12.25 115 GLU B C 1
ATOM 1993 O O . GLU B 1 117 ? 62.392 26.703 17.716 1.00 13.44 115 GLU B O 1
ATOM 1999 N N . ASN B 1 118 ? 63.722 27.013 19.505 1.00 12.64 116 ASN B N 1
ATOM 2000 C CA . ASN B 1 118 ? 64.910 26.532 18.823 1.00 13.11 116 ASN B CA 1
ATOM 2001 C C . ASN B 1 118 ? 65.053 25.019 18.906 1.00 13.25 116 ASN B C 1
ATOM 2002 O O . ASN B 1 118 ? 65.741 24.409 18.096 1.00 14.73 116 ASN B O 1
ATOM 2011 N N . ALA B 1 119 ? 64.337 24.397 19.835 1.00 12.31 117 ALA B N 1
ATOM 2012 C CA . ALA B 1 119 ? 64.383 22.951 20.003 1.00 11.79 117 ALA B CA 1
ATOM 2013 C C . ALA B 1 119 ? 64.122 22.231 18.683 1.00 11.75 117 ALA B C 1
ATOM 2014 O O . ALA B 1 119 ? 63.070 22.415 18.068 1.00 11.89 117 ALA B O 1
ATOM 2016 N N . ASP B 1 120 ? 65.070 21.398 18.261 1.00 11.49 118 ASP B N 1
ATOM 2017 C CA . ASP B 1 120 ? 64.900 20.619 17.027 1.00 11.46 118 ASP B CA 1
ATOM 2018 C C . ASP B 1 120 ? 64.275 19.253 17.297 1.00 11.67 118 ASP B C 1
ATOM 2019 O O . ASP B 1 120 ? 64.296 18.364 16.450 1.00 12.17 118 ASP B O 1
ATOM 2024 N N . GLY B 1 121 ? 63.725 19.105 18.495 1.00 11.34 119 GLY B N 1
ATOM 2025 C CA . GLY B 1 121 ? 62.980 17.929 18.909 1.00 11.26 119 GLY B CA 1
ATOM 2026 C C . GLY B 1 121 ? 61.944 18.384 19.927 1.00 10.95 119 GLY B C 1
ATOM 2027 O O . GLY B 1 121 ? 61.702 19.575 20.104 1.00 10.65 119 GLY B O 1
ATOM 2028 N N . GLN B 1 122 ? 61.326 17.440 20.607 1.00 10.50 120 GLN B N 1
ATOM 2029 C CA . GLN B 1 122 ? 60.355 17.777 21.629 1.00 10.42 120 GLN B CA 1
ATOM 2030 C C . GLN B 1 122 ? 61.063 18.475 22.779 1.00 10.42 120 GLN B C 1
ATOM 2031 O O . GLN B 1 122 ? 62.130 18.048 23.226 1.00 11.81 120 GLN B O 1
ATOM 2037 N N . PHE B 1 123 ? 60.458 19.547 23.264 1.00 9.28 121 PHE B N 1
ATOM 2038 C CA . PHE B 1 123 ? 60.997 20.303 24.384 1.00 8.84 121 PHE B CA 1
ATOM 2039 C C . PHE B 1 123 ? 59.996 20.206 25.524 1.00 8.41 121 PHE B C 1
ATOM 2040 O O . PHE B 1 123 ? 58.791 20.332 25.315 1.00 8.08 121 PHE B O 1
ATOM 2048 N N . MET B 1 124 ? 60.496 20.004 26.736 1.00 8.30 122 MET B N 1
ATOM 2049 C CA . MET B 1 124 ? 59.631 19.878 27.909 1.00 8.99 122 MET B CA 1
ATOM 2050 C C . MET B 1 124 ? 60.107 20.784 29.020 1.00 8.73 122 MET B C 1
ATOM 2051 O O . MET B 1 124 ? 61.283 20.812 29.335 1.00 11.10 122 MET B O 1
ATOM 2060 N N . TRP B 1 125 ? 59.197 21.526 29.610 1.00 8.11 123 TRP B N 1
ATOM 2061 C CA . TRP B 1 125 ? 59.530 22.401 30.724 1.00 7.98 123 TRP B CA 1
ATOM 2062 C C . TRP B 1 125 ? 58.909 21.839 31.999 1.00 7.14 123 TRP B C 1
ATOM 2063 O O . TRP B 1 125 ? 57.777 21.358 31.976 1.00 7.59 123 TRP B O 1
ATOM 2074 N N . PRO B 1 126 ? 59.610 21.891 33.133 1.00 6.81 124 PRO B N 1
ATOM 2075 C CA . PRO B 1 126 ? 58.998 21.430 34.385 1.00 7.06 124 PRO B CA 1
ATOM 2076 C C . PRO B 1 126 ? 57.683 22.118 34.701 1.00 7.37 124 PRO B C 1
ATOM 2077 O O . PRO B 1 126 ? 56.754 21.423 35.123 1.00 8.06 124 PRO B O 1
#

Foldseek 3Di:
DADDQVRQVVVQVVLLVVQVVVADDDPVCQVCQQFLNPPDDDDLRRLVSLVSSVVVLVQADQQQQGDLVVNLVSVRVRDHPVCNVLQNQLSVVLNCQLVVDRHNSVSRSSSSNSSSVSRPDTDGHD/DADDQVRLLVVQVVLLVVQVVVADDDPVCQVCQQFLNPPDDDDLRVLVSLVSSVVVLVQADQQQQGDLVVNLVSVRVRDHPVCNVLQNQLSVVLNCQLVVDRHNSVSRSSSSNSSSVSRPDTDGHD

GO terms:
  GO:0005550 pheromone binding (F, IDA)
  GO:0019236 response to pheromone (P, IDA)
  GO:0007608 sensory perception of smell (P, IDA)
  GO:0005576 extracellular region (C, IDA)
  GO:0035274 diphenyl phthalate binding (F, IDA)
  GO:0035275 dibutyl phthalate binding (F, IDA)
  GO:0005549 odorant binding (F, TAS)
  GO:0045471 response to ethanol (P, TAS)
  GO:0042048 olfactory behavior (P, IMP)
  GO:0019236 response to pheromone (P, IMP)
  GO:0007608 sensory perception of smell (P, IMP)
  GO:0007619 courtship behavior (P, IMP)
  GO:0042048 olfactory behavior (P, IDA)

Nearest PDB structures (foldseek):
  1ooh-assembly1_A  TM=1.008E+00  e=3.578E-21  Drosophila melanogaster
  3b86-assembly2_B  TM=1.006E+00  e=2.605E-20  Drosophila melanogaster
  3b7a-assembly2_B  TM=1.007E+00  e=1.170E-19  Drosophila melanogaster
  3b88-assembly2_B  TM=1.005E+00  e=9.961E-20  Drosophila melanogaster
  3b88-assembly1_A  TM=1.006E+00  e=1.703E-19  Drosophila melanogaster

Radius of gyration: 19.38 Å; Cα contacts (8 Å, |Δi|>4): 374; chains: 2; bounding box: 53×53×35 Å